Protein 4USR (pdb70)

Organism: NCBI:txid1212548

Sequence (357 aa):
GPAMPPILDVIVIGGGQAALTTTAYFLRRTSLSYLLLDEQPGPGGAWLHAWDSLRLFSPAAWSSIAGWPMPSPTEPGNPTRNDVIDYLRRYEDRYQFPIQRPVRVDTTVTTRRLDDLWRVQQAGDQQWLARAVISSATGTWSSKPFIPPYEGRELFQGAQIHSAHYRTPAPFAGKRVMVVGGGNSGAQVLAELSSSVSETLWITQEPPAFLPDEVDGRVLFERATARWKAQQEGRSIDEPAGGFGDIVMVPPVREARERGVLVAERPFARFTETGVEWADGRRENLDAVIWCSGFRPALDHLRELGVVEADGKVQVEDTRVVKQQPNLWLVGYGDWTGMASATLIGVTRTARSTADQVVQALTATP

B-factor: mean 20.49, std 9.29, range [7.25, 89.58]

Radius of gyration: 21.59 Å; Cα contacts (8 Å, |Δi|>4): 745; chains: 1; bounding box: 52×71×46 Å

Nearest PDB structures (foldseek):
  4usr-assembly1_A  TM=1.003E+00  e=4.833E-78  Stutzerimonas stutzeri NF13
  4usq-assembly1_A-2  TM=9.853E-01  e=5.397E-52  Cellvibrio sp. BR
  4usq-assembly1_F-2  TM=9.794E-01  e=5.397E-52  Cellvibrio sp. BR
  6kbw-assembly1_B  TM=6.948E-01  e=2.194E-16  Myroides profundi
  7d4k-assembly1_B  TM=6.992E-01  e=9.710E-16  Candidatus Pelagibacter sp. HTCC7211

InterPro domains:
  IPR036188 FAD/NAD(P)-binding domain superfamily [G3DSA:3.50.50.60] (1-358)
  IPR036188 FAD/NAD(P)-binding domain superfamily [SSF51905] (1-205)
  IPR036188 FAD/NAD(P)-binding domain superfamily [SSF51905] (164-349)
  IPR050982 Auxin biosynthesis and cation transport [PTHR43539] (7-209)

Structure (mmCIF, N/CA/C/O backbone):
data_4USR
#
_entry.id   4USR
#
_cell.length_a   63.560
_cell.length_b   63.560
_cell.length_c   189.820
_cell.angle_alpha   90.00
_cell.angle_beta   90.00
_cell.angle_gamma   120.00
#
_symmetry.space_group_name_H-M   'P 32 2 1'
#
loop_
_entity.id
_entity.type
_entity.pdbx_description
1 polymer MONOOXYGENASE
2 non-polymer 'FLAVIN-ADENINE DINUCLEOTIDE'
3 non-polymer GLYCEROL
4 water water
#
loop_
_atom_site.group_PDB
_atom_site.id
_atom_site.type_symbol
_atom_site.label_atom_id
_atom_site.label_alt_id
_atom_site.label_comp_id
_atom_site.label_asym_id
_atom_site.label_entity_id
_atom_site.label_seq_id
_atom_site.pdbx_PDB_ins_code
_atom_site.Cartn_x
_atom_site.Cartn_y
_atom_site.Cartn_z
_atom_site.occupancy
_atom_site.B_iso_or_equiv
_atom_site.auth_seq_id
_atom_site.auth_comp_id
_atom_site.auth_asym_id
_atom_site.auth_atom_id
_atom_site.pdbx_PDB_model_num
ATOM 1 N N . GLY A 1 1 ? -19.475 9.357 -11.335 1.00 24.88 -2 GLY A N 1
ATOM 2 C CA . GLY A 1 1 ? -19.871 8.449 -12.470 1.00 25.02 -2 GLY A CA 1
ATOM 3 C C . GLY A 1 1 ? -20.989 7.530 -12.009 1.00 24.12 -2 GLY A C 1
ATOM 4 O O . GLY A 1 1 ? -21.488 7.637 -10.884 1.00 21.93 -2 GLY A O 1
ATOM 5 N N . PRO A 1 2 ? -21.413 6.640 -12.889 1.00 23.58 -1 PRO A N 1
ATOM 6 C CA . PRO A 1 2 ? -22.606 5.868 -12.583 1.00 23.07 -1 PRO A CA 1
ATOM 7 C C . PRO A 1 2 ? -22.281 4.849 -11.498 1.00 24.94 -1 PRO A C 1
ATOM 8 O O . PRO A 1 2 ? -21.167 4.246 -11.496 1.00 22.62 -1 PRO A O 1
ATOM 12 N N . ALA A 1 3 ? -23.235 4.642 -10.607 1.00 23.93 0 ALA A N 1
ATOM 13 C CA . ALA A 1 3 ? -23.128 3.549 -9.634 1.00 24.01 0 ALA A CA 1
ATOM 14 C C . ALA A 1 3 ? -23.164 2.203 -10.358 1.00 23.52 0 ALA A C 1
ATOM 15 O O . ALA A 1 3 ? -23.612 2.112 -11.513 1.00 22.92 0 ALA A O 1
ATOM 17 N N . MET A 1 4 ? -22.696 1.149 -9.665 1.00 24.84 1 MET A N 1
ATOM 18 C CA . MET A 1 4 ? -22.934 -0.186 -10.174 1.00 26.72 1 MET A CA 1
ATOM 19 C C . MET A 1 4 ? -24.429 -0.366 -10.370 1.00 27.83 1 MET A C 1
ATOM 20 O O . MET A 1 4 ? -25.193 0.091 -9.573 1.00 25.57 1 MET A O 1
ATOM 25 N N . PRO A 1 5 ? -24.841 -1.055 -11.427 1.00 23.64 2 PRO A N 1
ATOM 26 C CA . PRO A 1 5 ? -26.258 -1.227 -11.619 1.00 23.71 2 PRO A CA 1
ATOM 27 C C . PRO A 1 5 ? -26.882 -2.011 -10.491 1.00 21.83 2 PRO A C 1
ATOM 28 O O . PRO A 1 5 ? -26.336 -3.031 -10.077 1.00 19.67 2 PRO A O 1
ATOM 32 N N . PRO A 1 6 ? -28.054 -1.573 -10.018 1.00 19.58 3 PRO A N 1
ATOM 33 C CA . PRO A 1 6 ? -28.717 -2.340 -8.965 1.00 19.26 3 PRO A CA 1
ATOM 34 C C . PRO A 1 6 ? -29.037 -3.747 -9.397 1.00 19.70 3 PRO A C 1
ATOM 35 O O . PRO A 1 6 ? -28.974 -4.631 -8.564 1.00 18.27 3 PRO A O 1
ATOM 39 N N . ILE A 1 7 ? -29.413 -3.948 -10.669 1.00 18.21 4 ILE A N 1
ATOM 40 C CA . ILE A 1 7 ? -29.497 -5.311 -11.218 1.00 17.80 4 ILE A CA 1
ATOM 41 C C . ILE A 1 7 ? -28.527 -5.411 -12.408 1.00 20.32 4 ILE A C 1
ATOM 42 O O . ILE A 1 7 ? -28.650 -4.662 -13.389 1.00 18.86 4 ILE A O 1
ATOM 47 N N . LEU A 1 8 ? -27.547 -6.307 -12.312 1.00 16.44 5 LEU A N 1
ATOM 48 C CA . LEU A 1 8 ? -26.730 -6.655 -13.482 1.00 16.25 5 LEU A CA 1
ATOM 49 C C . LEU A 1 8 ? -27.432 -7.563 -14.421 1.00 14.58 5 LEU A C 1
ATOM 50 O O . LEU A 1 8 ? -28.191 -8.448 -14.023 1.00 13.96 5 LEU A O 1
ATOM 55 N N . ASP A 1 9 ? -27.202 -7.419 -15.710 1.00 13.39 6 ASP A N 1
ATOM 56 C CA . ASP A 1 9 ? -27.836 -8.417 -16.596 1.00 13.09 6 ASP A CA 1
ATOM 57 C C . ASP A 1 9 ? -27.251 -9.829 -16.314 1.00 12.38 6 ASP A C 1
ATOM 58 O O . ASP A 1 9 ? -27.991 -10.831 -16.273 1.00 12.40 6 ASP A O 1
ATOM 63 N N . VAL A 1 10 ? -25.930 -9.872 -16.208 1.00 14.41 7 VAL A N 1
ATOM 64 C CA . VAL A 1 10 ? -25.212 -11.173 -16.070 1.00 14.02 7 VAL A CA 1
ATOM 65 C C . VAL A 1 10 ? -24.121 -11.094 -15.008 1.00 15.03 7 VAL A C 1
ATOM 66 O O . VAL A 1 10 ? -23.279 -10.184 -15.022 1.00 13.45 7 VAL A O 1
ATOM 70 N N . ILE A 1 11 ? -24.083 -12.080 -14.088 1.00 12.82 8 ILE A N 1
ATOM 71 C CA . ILE A 1 11 ? -22.886 -12.282 -13.300 1.00 13.64 8 ILE A CA 1
ATOM 72 C C . ILE A 1 11 ? -22.263 -13.583 -13.762 1.00 12.01 8 ILE A C 1
ATOM 73 O O . ILE A 1 11 ? -22.976 -14.593 -13.924 1.00 11.83 8 ILE A O 1
ATOM 78 N N . VAL A 1 12 ? -20.970 -13.527 -13.999 1.00 11.86 9 VAL A N 1
ATOM 79 C CA . VAL A 1 12 ? -20.149 -14.717 -14.297 1.00 12.47 9 VAL A CA 1
ATOM 80 C C . VAL A 1 12 ? -19.364 -15.014 -13.003 1.00 11.83 9 VAL A C 1
ATOM 81 O O . VAL A 1 12 ? -18.618 -14.176 -12.519 1.00 11.66 9 VAL A O 1
ATOM 85 N N . ILE A 1 13 ? -19.504 -16.228 -12.490 1.00 11.34 10 ILE A N 1
ATOM 86 C CA . ILE A 1 13 ? -18.762 -16.653 -11.315 1.00 11.01 10 ILE A CA 1
ATOM 87 C C . ILE A 1 13 ? -17.542 -17.431 -11.771 1.00 11.92 10 ILE A C 1
ATOM 88 O O . ILE A 1 13 ? -17.645 -18.483 -12.457 1.00 13.01 10 ILE A O 1
ATOM 93 N N . GLY A 1 14 ? -16.398 -16.849 -11.511 1.00 11.62 11 GLY A N 1
ATOM 94 C CA . GLY A 1 14 ? -15.102 -17.344 -11.864 1.00 12.82 11 GLY A CA 1
ATOM 95 C C . GLY A 1 14 ? -14.348 -16.379 -12.742 1.00 13.39 11 GLY A C 1
ATOM 96 O O . GLY A 1 14 ? -14.926 -15.437 -13.262 1.00 14.08 11 GLY A O 1
ATOM 97 N N . GLY A 1 15 ? -13.067 -16.618 -12.883 1.00 13.85 12 GLY A N 1
ATOM 98 C CA . GLY A 1 15 ? -12.156 -15.732 -13.576 1.00 14.56 12 GLY A CA 1
ATOM 99 C C . GLY A 1 15 ? -10.999 -16.462 -14.252 1.00 13.92 12 GLY A C 1
ATOM 100 O O . GLY A 1 15 ? -9.940 -15.868 -14.489 1.00 14.49 12 GLY A O 1
ATOM 101 N N . GLY A 1 16 ? -11.227 -17.719 -14.640 1.00 11.62 13 GLY A N 1
ATOM 102 C CA . GLY A 1 16 ? -10.253 -18.468 -15.435 1.00 10.97 13 GLY A CA 1
ATOM 103 C C . GLY A 1 16 ? -10.659 -18.370 -16.914 1.00 11.64 13 GLY A C 1
ATOM 104 O O . GLY A 1 16 ? -11.492 -17.548 -17.342 1.00 11.05 13 GLY A O 1
ATOM 105 N N . GLN A 1 17 ? -10.066 -19.232 -17.708 1.00 12.89 14 GLN A N 1
ATOM 106 C CA . GLN A 1 17 ? -10.304 -19.241 -19.153 1.00 11.39 14 GLN A CA 1
ATOM 107 C C . GLN A 1 17 ? -11.763 -19.296 -19.521 1.00 10.92 14 GLN A C 1
ATOM 108 O O . GLN A 1 17 ? -12.179 -18.653 -20.496 1.00 11.10 14 GLN A O 1
ATOM 114 N N . ALA A 1 18 ? -12.561 -20.078 -18.838 1.00 10.52 15 ALA A N 1
ATOM 115 C CA . ALA A 1 18 ? -13.942 -20.212 -19.255 1.00 11.28 15 ALA A CA 1
ATOM 116 C C . ALA A 1 18 ? -14.723 -18.905 -19.026 1.00 11.43 15 ALA A C 1
ATOM 117 O O . ALA A 1 18 ? -15.517 -18.448 -19.892 1.00 12.46 15 ALA A O 1
ATOM 119 N N . ALA A 1 19 ? -14.512 -18.307 -17.869 1.00 11.95 16 ALA A N 1
ATOM 120 C CA . ALA A 1 19 ? -15.121 -17.010 -17.566 1.00 11.34 16 ALA A CA 1
ATOM 121 C C . ALA A 1 19 ? -14.635 -15.926 -18.547 1.00 11.93 16 ALA A C 1
ATOM 122 O O . ALA A 1 19 ? -15.412 -15.095 -18.996 1.00 13.65 16 ALA A O 1
ATOM 124 N N . LEU A 1 20 ? -13.352 -15.901 -18.835 1.00 12.08 17 LEU A N 1
ATOM 125 C CA . LEU A 1 20 ? -12.843 -14.907 -19.704 1.00 12.62 17 LEU A CA 1
ATOM 126 C C . LEU A 1 20 ? -13.407 -15.054 -21.098 1.00 13.35 17 LEU A C 1
ATOM 127 O O . LEU A 1 20 ? -13.666 -14.013 -21.793 1.00 13.66 17 LEU A O 1
ATOM 132 N N . THR A 1 21 ? -13.512 -16.286 -21.579 1.00 12.73 18 THR A N 1
ATOM 133 C CA A THR A 1 21 ? -14.030 -16.465 -22.932 0.50 11.60 18 THR A CA 1
ATOM 134 C CA B THR A 1 21 ? -14.044 -16.506 -22.925 0.50 13.84 18 THR A CA 1
ATOM 135 C C . THR A 1 21 ? -15.515 -16.091 -22.966 1.00 13.39 18 THR A C 1
ATOM 136 O O . THR A 1 21 ? -16.037 -15.508 -23.950 1.00 11.93 18 THR A O 1
ATOM 143 N N . THR A 1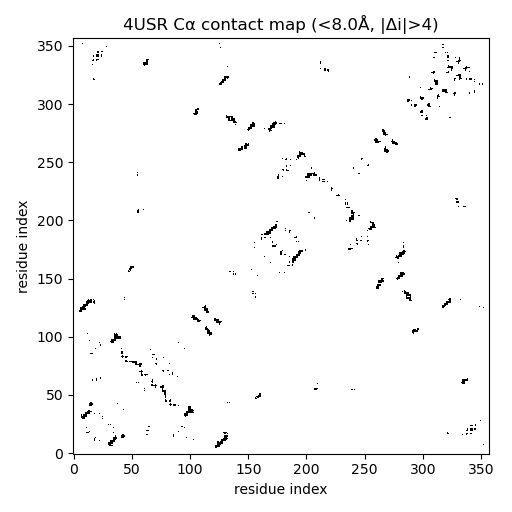 22 ? -16.183 -16.330 -21.864 1.00 13.14 19 THR A N 1
ATOM 144 C CA . THR A 1 22 ? -17.591 -15.958 -21.807 1.00 14.17 19 THR A CA 1
ATOM 145 C C . THR A 1 22 ? -17.696 -14.412 -21.831 1.00 13.11 19 THR A C 1
ATOM 146 O O . THR A 1 22 ? -18.549 -13.822 -22.555 1.00 14.32 19 THR A O 1
ATOM 150 N N . ALA A 1 23 ? -16.807 -13.781 -21.087 1.00 12.83 20 ALA A N 1
ATOM 151 C CA . ALA A 1 23 ? -16.693 -12.311 -21.025 1.00 13.95 20 ALA A CA 1
ATOM 152 C C . ALA A 1 23 ? -16.401 -11.742 -22.424 1.00 14.50 20 ALA A C 1
ATOM 153 O O . ALA A 1 23 ? -17.007 -10.706 -22.854 1.00 14.79 20 ALA A O 1
ATOM 155 N N . TYR A 1 24 ? -15.548 -12.434 -23.173 1.00 13.49 21 TYR A N 1
ATOM 156 C CA . TYR A 1 24 ? -15.265 -11.973 -24.550 1.00 14.58 21 TYR A CA 1
ATOM 157 C C . TYR A 1 24 ? -16.544 -11.884 -25.348 1.00 15.55 21 TYR A C 1
ATOM 158 O O . TYR A 1 24 ? -16.797 -10.892 -26.077 1.00 15.70 21 TYR A O 1
ATOM 167 N N . PHE A 1 25 ? -17.373 -12.902 -25.261 1.00 13.79 22 PHE A N 1
ATOM 168 C CA . PHE A 1 25 ? -18.576 -12.829 -26.044 1.00 15.02 22 PHE A CA 1
ATOM 169 C C . PHE A 1 25 ? -19.625 -11.863 -25.521 1.00 15.70 22 PHE A C 1
ATOM 170 O O . PHE A 1 25 ? -20.434 -11.366 -26.318 1.00 16.54 22 PHE A O 1
ATOM 178 N N . LEU A 1 26 ? -19.684 -11.658 -24.217 1.00 14.13 23 LEU A N 1
ATOM 179 C CA . LEU A 1 26 ? -20.600 -10.696 -23.647 1.00 16.38 23 LEU A CA 1
ATOM 180 C C . LEU A 1 26 ? -20.210 -9.268 -24.063 1.00 17.30 23 LEU A C 1
ATOM 181 O O . LEU A 1 26 ? -21.095 -8.388 -24.152 1.00 16.06 23 LEU A O 1
ATOM 186 N N . ARG A 1 27 ? -18.932 -9.012 -24.304 1.00 20.00 24 ARG A N 1
ATOM 187 C CA . ARG A 1 27 ? -18.556 -7.661 -24.704 1.00 24.86 24 ARG A CA 1
ATOM 188 C C . ARG A 1 27 ? -19.133 -7.188 -26.013 1.00 24.22 24 ARG A C 1
ATOM 189 O O . ARG A 1 27 ? -19.255 -5.985 -26.163 1.00 24.18 24 ARG A O 1
ATOM 197 N N . ARG A 1 28 ? -19.531 -8.065 -26.933 1.00 19.92 25 ARG A N 1
ATOM 198 C CA . ARG A 1 28 ? -20.212 -7.624 -28.164 1.00 20.37 25 ARG A CA 1
ATOM 199 C C . ARG A 1 28 ? -21.711 -7.446 -27.999 1.00 19.17 25 ARG A C 1
ATOM 200 O O . ARG A 1 28 ? -22.452 -7.275 -29.000 1.00 19.53 25 ARG A O 1
ATOM 208 N N . THR A 1 29 ? -22.198 -7.561 -26.750 1.00 16.15 26 THR A N 1
ATOM 209 C CA . THR A 1 29 ? -23.587 -7.327 -26.464 1.00 15.51 26 THR A CA 1
ATOM 210 C C . THR A 1 29 ? -23.708 -6.022 -25.719 1.00 15.35 26 THR A C 1
ATOM 211 O O . THR A 1 29 ? -22.728 -5.468 -25.269 1.00 16.70 26 THR A O 1
ATOM 215 N N . SER A 1 30 ? -24.931 -5.582 -25.476 1.00 17.06 27 SER A N 1
ATOM 216 C CA . SER A 1 30 ? -25.138 -4.344 -24.666 1.00 16.99 27 SER A CA 1
ATOM 217 C C . SER A 1 30 ? -25.394 -4.718 -23.214 1.00 16.17 27 SER A C 1
ATOM 218 O O . SER A 1 30 ? -25.746 -3.851 -22.411 1.00 17.24 27 SER A O 1
ATOM 221 N N . LEU A 1 31 ? -25.245 -5.976 -22.839 1.00 14.95 28 LEU A N 1
ATOM 222 C CA . LEU A 1 31 ? -25.658 -6.396 -21.493 1.00 15.50 28 LEU A CA 1
ATOM 223 C C . LEU A 1 31 ? -24.639 -5.916 -20.501 1.00 15.15 28 LEU A C 1
ATOM 224 O O . LEU A 1 31 ? -23.430 -5.933 -20.745 1.00 15.61 28 LEU A O 1
ATOM 229 N N . SER A 1 32 ? -25.104 -5.478 -19.322 1.00 17.22 29 SER A N 1
ATOM 230 C CA . SER A 1 32 ? -24.178 -5.209 -18.250 1.00 15.31 29 SER A CA 1
ATOM 231 C C . SER A 1 32 ? -23.755 -6.551 -17.592 1.00 14.04 29 SER A C 1
ATOM 232 O O . SER A 1 32 ? -24.546 -7.491 -17.444 1.00 14.52 29 SER A O 1
ATOM 235 N N . TYR A 1 33 ? -22.510 -6.591 -17.194 1.00 15.02 30 TYR A N 1
ATOM 236 C CA . TYR A 1 33 ? -21.958 -7.850 -16.607 1.00 15.17 30 TYR A CA 1
ATOM 237 C C . TYR A 1 33 ? -20.789 -7.619 -15.695 1.00 14.42 30 TYR A C 1
ATOM 238 O O . TYR A 1 33 ? -20.130 -6.536 -15.682 1.00 14.99 30 TYR A O 1
ATOM 247 N N . LEU A 1 34 ? -20.489 -8.654 -14.887 1.00 12.96 31 LEU A N 1
ATOM 248 C CA . LEU A 1 34 ? -19.480 -8.573 -13.901 1.00 14.03 31 LEU A CA 1
ATOM 249 C C . LEU A 1 34 ? -18.923 -10.018 -13.654 1.00 13.40 31 LEU A C 1
ATOM 250 O O . LEU A 1 34 ? -19.732 -10.955 -13.524 1.00 12.82 31 LEU A O 1
ATOM 255 N N . LEU A 1 35 ? -17.604 -10.151 -13.662 1.00 13.30 32 LEU A N 1
ATOM 256 C CA . LEU A 1 35 ? -16.947 -11.414 -13.258 1.00 11.91 32 LEU A CA 1
ATOM 257 C C . LEU A 1 35 ? -16.452 -11.307 -11.821 1.00 12.74 32 LEU A C 1
ATOM 258 O O . LEU A 1 35 ? -15.862 -10.285 -11.436 1.00 13.20 32 LEU A O 1
ATOM 263 N N . LEU A 1 36 ? -16.716 -12.349 -11.028 1.00 12.74 33 LEU A N 1
ATOM 264 C CA . LEU A 1 36 ? -16.275 -12.464 -9.633 1.00 12.79 33 LEU A CA 1
ATOM 265 C C . LEU A 1 36 ? -15.371 -13.675 -9.516 1.00 13.18 33 LEU A C 1
ATOM 266 O O . LEU A 1 36 ? -15.805 -14.800 -9.741 1.00 13.07 33 LEU A O 1
ATOM 271 N N . ASP A 1 37 ? -14.102 -13.458 -9.188 1.00 12.45 34 ASP A N 1
ATOM 272 C CA . ASP A 1 37 ? -13.111 -14.559 -9.083 1.00 13.31 34 ASP A CA 1
ATOM 273 C C . ASP A 1 37 ? -12.423 -14.513 -7.728 1.00 13.47 34 ASP A C 1
ATOM 274 O O . ASP A 1 37 ? -12.075 -13.459 -7.247 1.00 13.78 34 ASP A O 1
ATOM 279 N N . GLU A 1 38 ? -12.320 -15.666 -7.086 1.00 13.62 35 GLU A N 1
ATOM 280 C CA . GLU A 1 38 ? -11.865 -15.806 -5.691 1.00 14.45 35 GLU A CA 1
ATOM 281 C C . GLU A 1 38 ? -10.361 -15.592 -5.494 1.00 16.74 35 GLU A C 1
ATOM 282 O O . GLU A 1 38 ? -9.926 -15.280 -4.371 1.00 16.52 35 GLU A O 1
ATOM 288 N N . GLN A 1 39 ? -9.539 -15.678 -6.545 1.00 13.86 36 GLN A N 1
ATOM 289 C CA . GLN A 1 39 ? -8.132 -15.617 -6.365 1.00 15.34 36 GLN A CA 1
ATOM 290 C C . GLN A 1 39 ? -7.626 -14.129 -6.398 1.00 16.32 36 GLN A C 1
ATOM 291 O O . GLN A 1 39 ? -8.345 -13.260 -6.839 1.00 14.77 36 GLN A O 1
ATOM 297 N N . PRO A 1 40 ? -6.406 -13.881 -5.941 1.00 19.35 37 PRO A N 1
ATOM 298 C CA . PRO A 1 40 ? -5.873 -12.495 -5.934 1.00 21.31 37 PRO A CA 1
ATOM 299 C C . PRO A 1 40 ? -5.523 -11.947 -7.296 1.00 19.94 37 PRO A C 1
ATOM 300 O O . PRO A 1 40 ? -5.573 -10.709 -7.520 1.00 23.11 37 PRO A O 1
ATOM 304 N N . GLY A 1 41 ? -5.306 -12.817 -8.269 1.00 15.95 38 GLY A N 1
ATOM 305 C CA . GLY A 1 41 ? -4.914 -12.371 -9.579 1.00 15.71 38 GLY A CA 1
ATOM 306 C C . GLY A 1 41 ? -5.252 -13.381 -10.630 1.00 15.90 38 GLY A C 1
ATOM 307 O O . GLY A 1 41 ? -5.802 -14.457 -10.315 1.00 15.45 38 GLY A O 1
ATOM 308 N N . PRO A 1 42 ? -4.951 -13.042 -11.884 1.00 16.41 39 PRO A N 1
ATOM 309 C CA . PRO A 1 42 ? -5.287 -13.904 -13.056 1.00 15.67 39 PRO A CA 1
ATOM 310 C C . PRO A 1 42 ? -4.567 -15.257 -13.057 1.00 14.85 39 PRO A C 1
ATOM 311 O O . PRO A 1 42 ? -3.525 -15.449 -12.391 1.00 13.96 39 PRO A O 1
ATOM 315 N N . GLY A 1 43 ? -5.157 -16.177 -13.772 1.00 13.81 40 GLY A N 1
ATOM 316 C CA . GLY A 1 43 ? -4.531 -17.459 -14.036 1.00 13.97 40 GLY A CA 1
ATOM 317 C C . GLY A 1 43 ? -5.371 -18.694 -13.801 1.00 13.35 40 GLY A C 1
ATOM 318 O O . GLY A 1 43 ? -5.008 -19.793 -14.281 1.00 12.68 40 GLY A O 1
ATOM 319 N N . GLY A 1 44 ? -6.495 -18.535 -13.127 1.00 12.90 41 GLY A N 1
ATOM 320 C CA . GLY A 1 44 ? -7.377 -19.660 -12.854 1.00 12.34 41 GLY A CA 1
ATOM 321 C C . GLY A 1 44 ? -6.642 -20.805 -12.177 1.00 12.24 41 GLY A C 1
ATOM 322 O O . GLY A 1 44 ? -5.687 -20.581 -11.372 1.00 12.92 41 GLY A O 1
ATOM 323 N N . ALA A 1 45 ? -7.004 -22.053 -12.502 1.00 12.61 42 ALA A N 1
ATOM 324 C CA . ALA A 1 45 ? -6.391 -23.197 -11.823 1.00 12.17 42 ALA A CA 1
ATOM 325 C C . ALA A 1 45 ? -4.961 -23.471 -12.256 1.00 11.73 42 ALA A C 1
ATOM 326 O O . ALA A 1 45 ? -4.234 -24.232 -11.604 1.00 12.57 42 ALA A O 1
ATOM 328 N N . TRP A 1 46 ? -4.511 -22.811 -13.319 1.00 12.05 43 TRP A N 1
ATOM 329 C CA . TRP A 1 46 ? -3.136 -22.949 -13.788 1.00 12.23 43 TRP A CA 1
ATOM 330 C C . TRP A 1 46 ? -2.143 -22.478 -12.657 1.00 12.67 43 TRP A C 1
ATOM 331 O O . TRP A 1 46 ? -1.011 -22.973 -12.564 1.00 12.92 43 TRP A O 1
ATOM 342 N N . LEU A 1 47 ? -2.607 -21.553 -11.803 1.00 13.65 44 LEU A N 1
ATOM 343 C CA . LEU A 1 47 ? -1.834 -21.108 -10.637 1.00 15.01 44 LEU A CA 1
ATOM 344 C C . LEU A 1 47 ? -1.452 -22.311 -9.763 1.00 14.40 44 LEU A C 1
ATOM 345 O O . LEU A 1 47 ? -0.476 -22.225 -9.005 1.00 14.09 44 LEU A O 1
ATOM 350 N N . HIS A 1 48 ? -2.258 -23.391 -9.794 1.00 12.86 45 HIS A N 1
ATOM 351 C CA . HIS A 1 48 ? -2.007 -24.529 -8.922 1.00 14.68 45 HIS A CA 1
ATOM 352 C C . HIS A 1 48 ? -1.447 -25.752 -9.592 1.00 14.36 45 HIS A C 1
ATOM 353 O O . HIS A 1 48 ? -1.364 -26.834 -8.947 1.00 15.96 45 HIS A O 1
ATOM 360 N N . ALA A 1 49 ? -1.091 -25.626 -10.864 1.00 14.20 46 ALA A N 1
ATOM 361 C CA . ALA A 1 49 ? -0.570 -26.738 -11.601 1.00 13.93 46 ALA A CA 1
ATOM 362 C C . ALA A 1 49 ? 0.862 -27.014 -11.076 1.00 14.16 46 ALA A C 1
ATOM 363 O O . ALA A 1 49 ? 1.595 -26.089 -10.651 1.00 14.99 46 ALA A O 1
ATOM 365 N N . TRP A 1 50 ? 1.326 -28.237 -11.273 1.00 12.61 47 TRP A N 1
ATOM 366 C CA . TRP A 1 50 ? 2.666 -28.592 -10.848 1.00 14.88 47 TRP A CA 1
ATOM 367 C C . TRP A 1 50 ? 3.719 -27.893 -11.698 1.00 15.15 47 TRP A C 1
ATOM 368 O O . TRP A 1 50 ? 3.474 -27.430 -12.838 1.00 14.38 47 TRP A O 1
ATOM 379 N N . ASP A 1 51 ? 4.920 -27.783 -11.115 1.00 16.32 48 ASP A N 1
ATOM 380 C CA . ASP A 1 51 ? 5.929 -26.865 -11.626 1.00 17.12 48 ASP A CA 1
ATOM 381 C C . ASP A 1 51 ? 6.329 -27.132 -13.095 1.00 16.35 48 ASP A C 1
ATOM 382 O O . ASP A 1 51 ? 6.436 -26.216 -13.873 1.00 16.72 48 ASP A O 1
ATOM 387 N N . SER A 1 52 ? 6.481 -28.386 -13.464 1.00 15.70 49 SER A N 1
ATOM 388 C CA . SER A 1 52 ? 6.951 -28.766 -14.790 1.00 14.36 49 SER A CA 1
ATOM 389 C C . SER A 1 52 ? 5.843 -28.845 -15.853 1.00 14.94 49 SER A C 1
ATOM 390 O O . SER A 1 52 ? 6.121 -29.153 -17.017 1.00 14.31 49 SER A O 1
ATOM 393 N N . LEU A 1 53 ? 4.611 -28.616 -15.461 1.00 14.99 50 LEU A N 1
ATOM 394 C CA . LEU A 1 53 ? 3.486 -28.866 -16.381 1.00 14.69 50 LEU A CA 1
ATOM 395 C C . LEU A 1 53 ? 3.604 -28.072 -17.643 1.00 14.12 50 LEU A C 1
ATOM 396 O O . LEU A 1 53 ? 3.930 -26.850 -17.655 1.00 13.07 50 LEU A O 1
ATOM 401 N N . ARG A 1 54 ? 3.361 -28.761 -18.755 1.00 12.69 51 ARG A N 1
ATOM 402 C CA . ARG A 1 54 ? 3.192 -28.095 -20.048 1.00 13.20 51 ARG A CA 1
ATOM 403 C C . ARG A 1 54 ? 1.924 -28.637 -20.687 1.00 13.48 51 ARG A C 1
ATOM 404 O O . ARG A 1 54 ? 1.465 -29.713 -20.312 1.00 13.66 51 ARG A O 1
ATOM 412 N N . LEU A 1 55 ? 1.342 -27.866 -21.592 1.00 11.97 52 LEU A N 1
ATOM 413 C CA . LEU A 1 55 ? 0.174 -28.260 -22.338 1.00 12.90 52 LEU A CA 1
ATOM 414 C C . LEU A 1 55 ? 0.475 -29.445 -23.265 1.00 13.09 52 LEU A C 1
ATOM 415 O O . LEU A 1 55 ? 1.632 -29.698 -23.618 1.00 14.97 52 LEU A O 1
ATOM 420 N N . PHE A 1 56 ? -0.592 -30.124 -23.676 1.00 13.63 53 PHE A N 1
ATOM 421 C CA . PHE A 1 56 ? -0.441 -31.277 -24.601 1.00 13.54 53 PHE A CA 1
ATOM 422 C C . PHE A 1 56 ? -0.656 -30.946 -26.089 1.00 14.29 53 PHE A C 1
ATOM 423 O O . PHE A 1 56 ? -0.651 -31.873 -26.884 1.00 13.67 53 PHE A O 1
ATOM 431 N N . SER A 1 57 ? -0.741 -29.657 -26.431 1.00 12.62 54 SER A N 1
ATOM 432 C CA . SER A 1 57 ? -0.752 -29.169 -27.813 1.00 13.58 54 SER A CA 1
ATOM 433 C C . SER A 1 57 ? -0.036 -27.851 -27.879 1.00 14.02 54 SER A C 1
ATOM 434 O O . SER A 1 57 ? 0.183 -27.206 -26.830 1.00 13.95 54 SER A O 1
ATOM 437 N N . PRO A 1 58 ? 0.309 -27.411 -29.077 1.00 13.61 55 PRO A N 1
ATOM 438 C CA . PRO A 1 58 ? 0.908 -26.098 -29.200 1.00 14.76 55 PRO A CA 1
ATOM 439 C C . PRO A 1 58 ? 0.009 -24.928 -28.864 1.00 13.70 55 PRO A C 1
ATOM 440 O O . PRO A 1 58 ? -1.219 -25.028 -28.735 1.00 13.47 55 PRO A O 1
ATOM 444 N N . ALA A 1 59 ? 0.645 -23.779 -28.781 1.00 14.30 56 ALA A N 1
ATOM 445 C CA . ALA A 1 59 ? -0.067 -22.511 -28.517 1.00 15.73 56 ALA A CA 1
ATOM 446 C C . ALA A 1 59 ? -1.290 -22.289 -29.417 1.00 15.84 56 ALA A C 1
ATOM 447 O O . ALA A 1 59 ? -2.343 -21.930 -28.948 1.00 14.85 56 ALA A O 1
ATOM 449 N N . ALA A 1 60 ? -1.143 -22.485 -30.728 1.00 15.93 57 ALA A N 1
ATOM 450 C CA . ALA A 1 60 ? -2.223 -22.274 -31.616 1.00 16.69 57 ALA A CA 1
ATOM 451 C C . ALA A 1 60 ? -3.382 -23.156 -31.331 1.00 16.79 57 ALA A C 1
ATOM 452 O O . ALA A 1 60 ? -4.542 -22.824 -31.717 1.00 17.02 57 ALA A O 1
ATOM 454 N N . TRP A 1 61 ? -3.111 -24.302 -30.723 1.00 14.58 58 TRP A N 1
ATOM 455 C CA . TRP A 1 61 ? -4.173 -25.301 -30.405 1.00 13.72 58 TRP A CA 1
ATOM 456 C C . TRP A 1 61 ? -4.613 -25.206 -28.920 1.00 14.23 58 TRP A C 1
ATOM 457 O O . TRP A 1 61 ? -5.234 -26.139 -28.340 1.00 13.32 58 TRP A O 1
ATOM 468 N N . SER A 1 62 ? -4.237 -24.081 -28.308 1.00 12.36 59 SER A N 1
ATOM 469 C CA . SER A 1 62 ? -4.440 -23.903 -26.846 1.00 12.96 59 SER A CA 1
ATOM 470 C C . SER A 1 62 ? -4.884 -22.428 -26.635 1.00 13.28 59 SER A C 1
ATOM 471 O O . SER A 1 62 ? -4.699 -21.861 -25.564 1.00 13.70 59 SER A O 1
ATOM 474 N N . SER A 1 63 ? -5.551 -21.897 -27.643 1.00 12.18 60 SER A N 1
ATOM 475 C CA . SER A 1 63 ? -6.024 -20.514 -27.674 1.00 14.23 60 SER A CA 1
ATOM 476 C C . SER A 1 63 ? -7.509 -20.444 -27.406 1.00 14.17 60 SER A C 1
ATOM 477 O O . SER A 1 63 ? -8.307 -21.238 -27.938 1.00 15.27 60 SER A O 1
ATOM 480 N N . ILE A 1 64 ? -7.904 -19.432 -26.623 1.00 15.63 61 ILE A N 1
ATOM 481 C CA . ILE A 1 64 ? -9.329 -19.136 -26.434 1.00 13.90 61 ILE A CA 1
ATOM 482 C C . ILE A 1 64 ? -9.730 -18.088 -27.489 1.00 16.11 61 ILE A C 1
ATOM 483 O O . ILE A 1 64 ? -8.918 -17.680 -28.312 1.00 16.95 61 ILE A O 1
ATOM 488 N N . ALA A 1 65 ? -10.988 -17.689 -27.501 1.00 16.16 62 ALA A N 1
ATOM 489 C CA . ALA A 1 65 ? -11.533 -16.813 -28.562 1.00 16.31 62 ALA A CA 1
ATOM 490 C C . ALA A 1 65 ? -10.815 -15.479 -28.601 1.00 16.08 62 ALA A C 1
ATOM 491 O O . ALA A 1 65 ? -10.441 -14.889 -27.588 1.00 14.72 62 ALA A O 1
ATOM 493 N N . GLY A 1 66 ? -10.634 -15.002 -29.797 1.00 15.21 63 GLY A N 1
ATOM 494 C CA . GLY A 1 66 ? -10.041 -13.719 -29.952 1.00 17.93 63 GLY A CA 1
ATOM 495 C C . GLY A 1 66 ? -8.548 -13.764 -30.006 1.00 19.67 63 GLY A C 1
ATOM 496 O O . GLY A 1 66 ? -7.955 -14.426 -30.858 1.00 24.92 63 GLY A O 1
ATOM 497 N N . TRP A 1 67 ? -7.924 -13.067 -29.113 1.00 18.27 64 TRP A N 1
ATOM 498 C CA . TRP A 1 67 ? -6.473 -12.958 -29.099 1.00 18.12 64 TRP A CA 1
ATOM 499 C C . TRP A 1 67 ? -5.852 -14.317 -28.797 1.00 17.77 64 TRP A C 1
ATOM 500 O O . TRP A 1 67 ? -6.085 -14.869 -27.747 1.00 17.85 64 TRP A O 1
ATOM 511 N N . PRO A 1 68 ? -5.001 -14.807 -29.682 1.00 17.08 65 PRO A N 1
ATOM 512 C CA . PRO A 1 68 ? -4.418 -16.122 -29.448 1.00 17.16 65 PRO A CA 1
ATOM 513 C C . PRO A 1 68 ? -3.201 -16.125 -28.561 1.00 17.10 65 PRO A C 1
ATOM 514 O O . PRO A 1 68 ? -2.532 -15.097 -28.299 1.00 18.11 65 PRO A O 1
ATOM 518 N N . MET A 1 69 ? -2.945 -17.312 -27.994 1.00 16.13 66 MET A N 1
ATOM 519 C CA . MET A 1 69 ? -1.815 -17.515 -27.141 1.00 16.75 66 MET A CA 1
ATOM 520 C C . MET A 1 69 ? -0.506 -17.246 -27.923 1.00 18.75 66 MET A C 1
ATOM 521 O O . MET A 1 69 ? -0.299 -17.809 -29.008 1.00 18.57 66 MET A O 1
ATOM 526 N N . PRO A 1 70 ? 0.360 -16.364 -27.381 1.00 20.80 67 PRO A N 1
ATOM 527 C CA . PRO A 1 70 ? 1.713 -16.136 -27.957 1.00 24.84 67 PRO A CA 1
ATOM 528 C C . PRO A 1 70 ? 2.472 -17.470 -28.117 1.00 24.42 67 PRO A C 1
ATOM 529 O O . PRO A 1 70 ? 2.396 -18.328 -27.228 1.00 22.89 67 PRO A O 1
ATOM 533 N N . SER A 1 71 ? 3.163 -17.681 -29.243 1.00 25.31 68 SER A N 1
ATOM 534 C CA . SER A 1 71 ? 4.042 -18.829 -29.388 1.00 27.84 68 SER A CA 1
ATOM 535 C C . SER A 1 71 ? 5.186 -18.712 -28.420 1.00 30.63 68 SER A C 1
ATOM 536 O O . SER A 1 71 ? 5.794 -17.652 -28.369 1.00 31.44 68 SER A O 1
ATOM 539 N N . PRO A 1 72 ? 5.500 -19.780 -27.659 1.00 27.46 69 PRO A N 1
ATOM 540 C CA . PRO A 1 72 ? 6.689 -19.696 -26.820 1.00 30.70 69 PRO A CA 1
ATOM 541 C C . PRO A 1 72 ? 7.898 -19.529 -27.724 1.00 31.34 69 PRO A C 1
ATOM 542 O O . PRO A 1 72 ? 7.859 -19.956 -28.876 1.00 32.56 69 PRO A O 1
ATOM 546 N N . THR A 1 73 ? 8.921 -18.869 -27.213 1.00 34.55 70 THR A N 1
ATOM 547 C CA . THR A 1 73 ? 10.192 -18.728 -27.933 1.00 39.40 70 THR A CA 1
ATOM 548 C C . THR A 1 73 ? 11.185 -19.860 -27.590 1.00 39.56 70 THR A C 1
ATOM 549 O O . THR A 1 73 ? 12.094 -20.114 -28.337 1.00 44.20 70 THR A O 1
ATOM 553 N N . GLU A 1 74 ? 10.964 -20.553 -26.487 1.00 40.03 71 GLU A N 1
ATOM 554 C CA . GLU A 1 74 ? 11.730 -21.771 -26.141 1.00 40.47 71 GLU A CA 1
ATOM 555 C C . GLU A 1 74 ? 11.027 -23.019 -26.729 1.00 42.20 71 GLU A C 1
ATOM 556 O O . GLU A 1 74 ? 9.799 -23.035 -26.920 1.00 31.10 71 GLU A O 1
ATOM 558 N N . PRO A 1 75 ? 11.796 -24.087 -27.021 1.00 41.38 72 PRO A N 1
ATOM 559 C CA . PRO A 1 75 ? 11.103 -25.217 -27.644 1.00 38.32 72 PRO A CA 1
ATOM 560 C C . PRO A 1 75 ? 10.135 -25.928 -26.667 1.00 29.27 72 PRO A C 1
ATOM 561 O O . PRO A 1 75 ? 10.274 -25.817 -25.465 1.00 30.95 72 PRO A O 1
ATOM 565 N N . GLY A 1 76 ? 9.157 -26.640 -27.194 1.00 26.64 73 GLY A N 1
ATOM 566 C CA . GLY A 1 76 ? 8.143 -27.307 -26.343 1.00 25.48 73 GLY A CA 1
ATOM 567 C C . GLY A 1 76 ? 6.825 -26.545 -26.261 1.00 24.24 73 GLY A C 1
ATOM 568 O O . GLY A 1 76 ? 6.744 -25.330 -26.603 1.00 21.11 73 GLY A O 1
ATOM 569 N N . ASN A 1 77 ? 5.775 -27.262 -25.845 1.00 19.42 74 ASN A N 1
ATOM 570 C CA . ASN A 1 77 ? 4.430 -26.733 -25.768 1.00 18.70 74 ASN A CA 1
ATOM 571 C C . ASN A 1 77 ? 4.423 -25.686 -24.649 1.00 17.23 74 ASN A C 1
ATOM 572 O O . ASN A 1 77 ? 5.313 -25.719 -23.805 1.00 18.13 74 ASN A O 1
ATOM 577 N N . PRO A 1 78 ? 3.425 -24.779 -24.612 1.00 16.09 75 PRO A N 1
ATOM 578 C CA . PRO A 1 78 ? 3.335 -23.762 -23.541 1.00 15.60 75 PRO A CA 1
ATOM 579 C C . PRO A 1 78 ? 3.410 -24.357 -22.137 1.00 15.85 75 PRO A C 1
ATOM 580 O O . PRO A 1 78 ? 2.846 -25.404 -21.868 1.00 16.38 75 PRO A O 1
ATOM 584 N N . THR A 1 79 ? 4.123 -23.672 -21.237 1.00 15.16 76 THR A N 1
ATOM 585 C CA . THR A 1 79 ? 4.240 -24.059 -19.863 1.00 15.78 76 THR A CA 1
ATOM 586 C C . THR A 1 79 ? 3.080 -23.535 -19.081 1.00 14.48 76 THR A C 1
ATOM 587 O O . THR A 1 79 ? 2.363 -22.646 -19.549 1.00 13.71 76 THR A O 1
ATOM 591 N N . ARG A 1 80 ? 2.931 -24.041 -17.865 1.00 14.91 77 ARG A N 1
ATOM 592 C CA . ARG A 1 80 ? 1.993 -23.460 -16.909 1.00 16.27 77 ARG A CA 1
ATOM 593 C C . ARG A 1 80 ? 2.109 -21.912 -16.852 1.00 17.43 77 ARG A C 1
ATOM 594 O O . ARG A 1 80 ? 1.091 -21.220 -16.877 1.00 15.43 77 ARG A O 1
ATOM 602 N N . ASN A 1 81 ? 3.330 -21.403 -16.712 1.00 14.96 78 ASN A N 1
ATOM 603 C CA . ASN A 1 81 ? 3.564 -19.949 -16.616 1.00 16.93 78 ASN A CA 1
ATOM 604 C C . ASN A 1 81 ? 3.170 -19.194 -17.893 1.00 14.95 78 ASN A C 1
ATOM 605 O O . ASN A 1 81 ? 2.674 -18.089 -17.822 1.00 13.85 78 ASN A O 1
ATOM 610 N N . ASP A 1 82 ? 3.365 -19.830 -19.051 1.00 14.24 79 ASP A N 1
ATOM 611 C CA . ASP A 1 82 ? 2.877 -19.324 -20.321 1.00 14.17 79 ASP A CA 1
ATOM 612 C C . ASP A 1 82 ? 1.394 -19.153 -20.315 1.00 13.81 79 ASP A C 1
ATOM 613 O O . ASP A 1 82 ? 0.903 -18.143 -20.819 1.00 14.34 79 ASP A O 1
ATOM 618 N N . VAL A 1 83 ? 0.651 -20.118 -19.783 1.00 12.59 80 VAL A N 1
ATOM 619 C CA . VAL A 1 83 ? -0.813 -19.997 -19.738 1.00 12.67 80 VAL A CA 1
ATOM 620 C C . VAL A 1 83 ? -1.268 -18.895 -18.812 1.00 13.02 80 VAL A C 1
ATOM 621 O O . VAL A 1 83 ? -2.137 -18.097 -19.157 1.00 13.17 80 VAL A O 1
ATOM 625 N N . ILE A 1 84 ? -0.680 -18.869 -17.646 1.00 13.62 81 ILE A N 1
ATOM 626 C CA . ILE A 1 84 ? -0.979 -17.772 -16.689 1.00 14.08 81 ILE A CA 1
ATOM 627 C C . ILE A 1 84 ? -0.763 -16.411 -17.329 1.00 14.47 81 ILE A C 1
ATOM 628 O O . ILE A 1 84 ? -1.619 -15.513 -17.230 1.00 14.58 81 ILE A O 1
ATOM 633 N N . ASP A 1 85 ? 0.353 -16.251 -18.022 1.00 15.88 82 ASP A N 1
ATOM 634 C CA . ASP A 1 85 ? 0.677 -14.988 -18.641 1.00 16.64 82 ASP A CA 1
ATOM 635 C C . ASP A 1 85 ? -0.257 -14.642 -19.753 1.00 15.17 82 ASP A C 1
ATOM 636 O O . ASP A 1 85 ? -0.589 -13.462 -19.969 1.00 15.85 82 ASP A O 1
ATOM 641 N N . TYR A 1 86 ? -0.622 -15.641 -20.553 1.00 13.62 83 TYR A N 1
ATOM 642 C CA . TYR A 1 86 ? -1.652 -15.498 -21.546 1.00 12.83 83 TYR A CA 1
ATOM 643 C C . TYR A 1 86 ? -2.933 -14.988 -20.962 1.00 13.96 83 TYR A C 1
ATOM 644 O O . TYR A 1 86 ? -3.519 -13.979 -21.440 1.00 14.79 83 TYR A O 1
ATOM 653 N N . LEU A 1 87 ? -3.419 -15.632 -19.911 1.00 14.25 84 LEU A N 1
ATOM 654 C CA . LEU A 1 87 ? -4.681 -15.197 -19.381 1.00 13.63 84 LEU A CA 1
ATOM 655 C C . LEU A 1 87 ? -4.566 -13.751 -18.808 1.00 15.15 84 LEU A C 1
ATOM 656 O O . LEU A 1 87 ? -5.522 -12.922 -18.936 1.00 13.72 84 LEU A O 1
ATOM 661 N N . ARG A 1 88 ? -3.455 -13.472 -18.126 1.00 14.39 85 ARG A N 1
ATOM 662 C CA . ARG A 1 88 ? -3.200 -12.130 -17.564 1.00 17.38 85 ARG A CA 1
ATOM 663 C C . ARG A 1 88 ? -3.237 -11.070 -18.696 1.00 18.01 85 ARG A C 1
ATOM 664 O O . ARG A 1 88 ? -3.933 -10.024 -18.609 1.00 18.06 85 ARG A O 1
ATOM 672 N N . ARG A 1 89 ? -2.517 -11.351 -19.750 1.00 16.18 86 ARG A N 1
ATOM 673 C CA . ARG A 1 89 ? -2.505 -10.431 -20.902 1.00 16.98 86 ARG A CA 1
ATOM 674 C C . ARG A 1 89 ? -3.803 -10.312 -21.655 1.00 18.25 86 ARG A C 1
ATOM 675 O O . ARG A 1 89 ? -4.196 -9.254 -22.164 1.00 17.90 86 ARG A O 1
ATOM 683 N N . TYR A 1 90 ? -4.554 -11.393 -21.696 1.00 16.49 87 TYR A N 1
ATOM 684 C CA . TYR A 1 90 ? -5.868 -11.365 -22.291 1.00 15.09 87 TYR A CA 1
ATOM 685 C C . TYR A 1 90 ? -6.819 -10.454 -21.491 1.00 17.71 87 TYR A C 1
ATOM 686 O O . TYR A 1 90 ? -7.601 -9.673 -22.074 1.00 17.51 87 TYR A O 1
ATOM 695 N N . GLU A 1 91 ? -6.814 -10.576 -20.163 1.00 16.58 88 GLU A N 1
ATOM 696 C CA . GLU A 1 91 ? -7.601 -9.674 -19.354 1.00 17.98 88 GLU A CA 1
ATOM 697 C C . GLU A 1 91 ? -7.133 -8.221 -19.584 1.00 16.99 88 GLU A C 1
ATOM 698 O O . GLU A 1 91 ? -7.928 -7.313 -19.610 1.00 19.68 88 GLU A O 1
ATOM 704 N N . ASP A 1 92 ? -5.851 -8.003 -19.678 1.00 19.36 89 ASP A N 1
ATOM 705 C CA . ASP A 1 92 ? -5.357 -6.624 -19.869 1.00 20.77 89 ASP A CA 1
ATOM 706 C C . ASP A 1 92 ? -5.829 -6.067 -21.215 1.00 23.40 89 ASP A C 1
ATOM 707 O O . ASP A 1 92 ? -6.153 -4.880 -21.319 1.00 22.61 89 ASP A O 1
ATOM 712 N N . ARG A 1 93 ? -5.907 -6.929 -22.231 1.00 19.25 90 ARG A N 1
ATOM 713 C CA . ARG A 1 93 ? -6.298 -6.544 -23.551 1.00 18.18 90 ARG A CA 1
ATOM 714 C C . ARG A 1 93 ? -7.719 -6.077 -23.602 1.00 20.28 90 ARG A C 1
ATOM 715 O O . ARG A 1 93 ? -8.058 -5.079 -24.284 1.00 18.20 90 ARG A O 1
ATOM 723 N N . TYR A 1 94 ? -8.604 -6.802 -22.945 1.00 17.38 91 TYR A N 1
ATOM 724 C CA . TYR A 1 94 ? -10.004 -6.509 -23.068 1.00 17.13 91 TYR A CA 1
ATOM 725 C C . TYR A 1 94 ? -10.639 -5.663 -21.941 1.00 17.22 91 TYR A C 1
ATOM 726 O O . TYR A 1 94 ? -11.732 -5.244 -22.131 1.00 16.31 91 TYR A O 1
ATOM 735 N N . GLN A 1 95 ? -9.951 -5.464 -20.831 1.00 17.98 92 GLN A N 1
ATOM 736 C CA . GLN A 1 95 ? -10.381 -4.704 -19.634 1.00 19.63 92 GLN A CA 1
ATOM 737 C C . GLN A 1 95 ? -11.736 -5.122 -19.259 1.00 19.60 92 GLN A C 1
ATOM 738 O O . GLN A 1 95 ? -12.642 -4.307 -19.203 1.00 18.53 92 GLN A O 1
ATOM 744 N N . PHE A 1 96 ? -11.915 -6.403 -19.016 1.00 15.68 93 PHE A N 1
ATOM 745 C CA . PHE A 1 96 ? -13.199 -6.907 -18.555 1.00 15.57 93 PHE A CA 1
ATOM 746 C C . PHE A 1 96 ? -13.539 -6.391 -17.104 1.00 15.07 93 PHE A C 1
ATOM 747 O O . PHE A 1 96 ? -12.619 -6.142 -16.316 1.00 14.91 93 PHE A O 1
ATOM 755 N N . PRO A 1 97 ? -14.826 -6.334 -16.757 1.00 15.47 94 PRO A N 1
ATOM 756 C CA . PRO A 1 97 ? -15.210 -5.953 -15.388 1.00 17.56 94 PRO A CA 1
ATOM 757 C C . PRO A 1 97 ? -15.002 -7.186 -14.484 1.00 19.15 94 PRO A C 1
ATOM 758 O O . PRO A 1 97 ? -15.827 -8.070 -14.513 1.00 18.56 94 PRO A O 1
ATOM 762 N N . ILE A 1 98 ? -13.907 -7.253 -13.760 1.00 18.86 95 ILE A N 1
ATOM 763 C CA . ILE A 1 98 ? -13.619 -8.419 -12.922 1.00 18.23 95 ILE A CA 1
ATOM 764 C C . ILE A 1 98 ? -13.333 -7.886 -11.513 1.00 19.99 95 ILE A C 1
ATOM 765 O O . ILE A 1 98 ? -12.557 -6.948 -11.357 1.00 19.84 95 ILE A O 1
ATOM 770 N N . GLN A 1 99 ? -13.948 -8.486 -10.514 1.00 17.47 96 GLN A N 1
ATOM 771 C CA . GLN A 1 99 ? -13.601 -8.175 -9.143 1.00 19.06 96 GLN A CA 1
ATOM 772 C C . GLN A 1 99 ? -12.958 -9.341 -8.485 1.00 17.08 96 GLN A C 1
ATOM 773 O O . GLN A 1 99 ? -13.506 -10.428 -8.533 1.00 15.81 96 GLN A O 1
ATOM 779 N N . ARG A 1 100 ? -11.788 -9.089 -7.879 1.00 16.15 97 ARG A N 1
ATOM 780 C CA . ARG A 1 100 ? -11.029 -10.018 -7.090 1.00 16.30 97 ARG A CA 1
ATOM 781 C C . ARG A 1 100 ? -10.541 -9.347 -5.802 1.00 18.52 97 ARG A C 1
ATOM 782 O O . ARG A 1 100 ? -10.303 -8.139 -5.796 1.00 18.44 97 ARG A O 1
ATOM 790 N N . PRO A 1 101 ? -10.348 -10.111 -4.728 1.00 18.47 98 PRO A N 1
ATOM 791 C CA . PRO A 1 101 ? -10.679 -11.565 -4.617 1.00 16.24 98 PRO A CA 1
ATOM 792 C C . PRO A 1 101 ? -12.093 -11.657 -4.070 1.00 19.59 98 PRO A C 1
ATOM 793 O O . PRO A 1 101 ? -12.381 -11.034 -3.035 1.00 19.93 98 PRO A O 1
ATOM 797 N N . VAL A 1 102 ? -13.015 -12.360 -4.730 1.00 16.33 99 VAL A N 1
ATOM 798 C CA . VAL A 1 102 ? -14.395 -12.421 -4.317 1.00 15.73 99 VAL A CA 1
ATOM 799 C C . VAL A 1 102 ? -14.793 -13.899 -4.430 1.00 15.17 99 VAL A C 1
ATOM 800 O O . VAL A 1 102 ? -14.789 -14.463 -5.545 1.00 14.29 99 VAL A O 1
ATOM 804 N N . ARG A 1 103 ? -15.076 -14.532 -3.286 1.00 14.49 100 ARG A N 1
ATOM 805 C CA . ARG A 1 103 ? -15.453 -15.936 -3.247 1.00 16.25 100 ARG A CA 1
ATOM 806 C C . ARG A 1 103 ? -16.958 -15.991 -3.108 1.00 15.33 100 ARG A C 1
ATOM 807 O O . ARG A 1 103 ? -17.490 -15.631 -2.042 1.00 13.68 100 ARG A O 1
ATOM 809 N N . VAL A 1 104 ? -17.670 -16.368 -4.166 1.00 13.60 101 VAL A N 1
ATOM 810 C CA . VAL A 1 104 ? -19.128 -16.550 -4.059 1.00 12.77 101 VAL A CA 1
ATOM 811 C C . VAL A 1 104 ? -19.467 -17.749 -3.195 1.00 14.00 101 VAL A C 1
ATOM 812 O O . VAL A 1 104 ? -19.007 -18.854 -3.486 1.00 12.22 101 VAL A O 1
ATOM 816 N N . ASP A 1 105 ? -20.240 -17.489 -2.127 1.00 13.40 102 ASP A N 1
ATOM 817 C CA . ASP A 1 105 ? -20.760 -18.525 -1.239 1.00 14.28 102 ASP A CA 1
ATOM 818 C C . ASP A 1 105 ? -22.035 -19.210 -1.707 1.00 12.54 102 ASP A C 1
ATOM 819 O O . ASP A 1 105 ? -22.209 -20.414 -1.508 1.00 13.35 102 ASP A O 1
ATOM 824 N N . THR A 1 106 ? -23.002 -18.458 -2.201 1.00 13.03 103 THR A N 1
ATOM 825 C CA A THR A 1 106 ? -24.257 -18.969 -2.671 0.50 14.52 103 THR A CA 1
ATOM 826 C CA B THR A 1 106 ? -24.228 -18.981 -2.635 0.50 12.04 103 THR A CA 1
ATOM 827 C C . THR A 1 106 ? -24.907 -18.067 -3.652 1.00 13.37 103 THR A C 1
ATOM 828 O O . THR A 1 106 ? -24.532 -16.911 -3.813 1.00 12.57 103 THR A O 1
ATOM 835 N N . VAL A 1 107 ? -25.916 -18.652 -4.259 1.00 13.74 104 VAL A N 1
ATOM 836 C CA . VAL A 1 107 ? -26.798 -18.047 -5.221 1.00 14.16 104 VAL A CA 1
ATOM 837 C C . VAL A 1 107 ? -28.227 -18.390 -4.814 1.00 14.77 104 VAL A C 1
ATOM 838 O O . VAL A 1 107 ? -28.615 -19.550 -4.592 1.00 1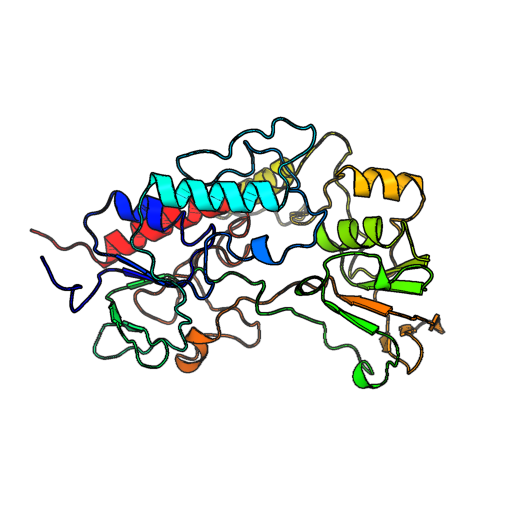5.47 104 VAL A O 1
ATOM 842 N N . THR A 1 108 ? -28.972 -17.358 -4.623 1.00 15.83 105 THR A N 1
ATOM 843 C CA A THR A 1 108 ? -30.369 -17.396 -4.160 0.50 15.00 105 THR A CA 1
ATOM 844 C CA B THR A 1 108 ? -30.418 -17.525 -4.224 0.50 15.10 105 THR A CA 1
ATOM 845 C C . THR A 1 108 ? -31.499 -16.736 -5.230 1.00 17.07 105 THR A C 1
ATOM 846 O O . THR A 1 108 ? -31.349 -15.721 -5.932 1.00 16.39 105 THR A O 1
ATOM 853 N N . ARG A 1 109 ? -32.486 -17.571 -5.465 1.00 16.76 106 ARG A N 1
ATOM 854 C CA A ARG A 1 109 ? -33.495 -17.105 -6.417 0.50 19.24 106 ARG A CA 1
ATOM 855 C CA B ARG A 1 109 ? -33.496 -17.122 -6.398 0.50 18.00 106 ARG A CA 1
ATOM 856 C C . ARG A 1 109 ? -34.506 -16.314 -5.632 1.00 18.54 106 ARG A C 1
ATOM 857 O O . ARG A 1 109 ? -35.224 -16.848 -4.775 1.00 20.12 106 ARG A O 1
ATOM 872 N N . LEU A 1 110 ? -34.613 -15.060 -5.947 1.00 20.84 107 LEU A N 1
ATOM 873 C CA . LEU A 1 110 ? -35.455 -14.228 -5.095 1.00 24.68 107 LEU A CA 1
ATOM 874 C C . LEU A 1 110 ? -36.090 -13.259 -6.007 1.00 27.29 107 LEU A C 1
ATOM 875 O O . LEU A 1 110 ? -35.367 -12.503 -6.636 1.00 24.15 107 LEU A O 1
ATOM 880 N N . ASP A 1 111 ? -37.445 -13.217 -5.943 1.00 28.53 108 ASP A N 1
ATOM 881 C CA . ASP A 1 111 ? -38.252 -12.428 -6.831 1.00 33.77 108 ASP A CA 1
ATOM 882 C C . ASP A 1 111 ? -37.534 -13.046 -8.136 1.00 39.13 108 ASP A C 1
ATOM 883 O O . ASP A 1 111 ? -36.809 -14.016 -7.982 1.00 47.48 108 ASP A O 1
ATOM 888 N N . ASP A 1 112 ? -37.785 -12.679 -9.359 1.00 39.69 109 ASP A N 1
ATOM 889 C CA . ASP A 1 112 ? -37.273 -13.510 -10.488 1.00 30.70 109 ASP A CA 1
ATOM 890 C C . ASP A 1 112 ? -35.841 -13.020 -10.936 1.00 25.22 109 ASP A C 1
ATOM 891 O O . ASP A 1 112 ? -35.506 -12.764 -12.065 1.00 24.46 109 ASP A O 1
ATOM 896 N N . LEU A 1 113 ? -34.983 -12.978 -9.960 1.00 25.05 110 LEU A N 1
ATOM 897 C CA . LEU A 1 113 ? -33.651 -12.471 -10.143 1.00 19.82 110 LEU A CA 1
ATOM 898 C C . LEU A 1 113 ? -32.819 -13.447 -9.356 1.00 18.19 110 LEU A C 1
ATOM 899 O O . LEU A 1 113 ? -33.347 -14.225 -8.534 1.00 18.88 110 LEU A O 1
ATOM 904 N N . TRP A 1 114 ? -31.514 -13.364 -9.562 1.00 16.05 111 TRP A N 1
ATOM 905 C CA . TRP A 1 114 ? -30.574 -14.151 -8.817 1.00 14.43 111 TRP A CA 1
ATOM 906 C C . TRP A 1 114 ? -29.854 -13.246 -7.869 1.00 14.81 111 TRP A C 1
ATOM 907 O O . TRP A 1 114 ? -29.289 -12.262 -8.260 1.00 15.29 111 TRP A O 1
ATOM 918 N N . ARG A 1 115 ? -29.768 -13.646 -6.605 1.00 13.44 112 ARG A N 1
ATOM 919 C CA . ARG A 1 115 ? -28.927 -12.939 -5.674 1.00 14.48 112 ARG A CA 1
ATOM 920 C C . ARG A 1 115 ? -27.637 -13.717 -5.455 1.00 14.65 112 ARG A C 1
ATOM 921 O O . ARG A 1 115 ? -27.674 -14.860 -4.970 1.00 14.32 112 ARG A O 1
ATOM 929 N N . VAL A 1 116 ? -26.516 -13.090 -5.804 1.00 13.43 113 VAL A N 1
ATOM 930 C CA . VAL A 1 116 ? -25.175 -13.717 -5.722 1.00 14.03 113 VAL A CA 1
ATOM 931 C C . VAL A 1 116 ? -24.485 -13.129 -4.503 1.00 14.45 113 VAL A C 1
ATOM 932 O O . VAL A 1 116 ? -24.427 -11.907 -4.371 1.00 15.54 113 VAL A O 1
ATOM 936 N N . GLN A 1 117 ? -24.014 -13.987 -3.575 1.00 15.67 114 GLN A N 1
ATOM 937 C CA A GLN A 1 117 ? -23.575 -13.557 -2.237 0.50 15.61 114 GLN A CA 1
ATOM 938 C CA B GLN A 1 117 ? -23.525 -13.487 -2.308 0.50 15.47 114 GLN A CA 1
ATOM 939 C C . GLN A 1 117 ? -22.130 -14.009 -2.000 1.00 15.00 114 GLN A C 1
ATOM 940 O O . GLN A 1 117 ? -21.849 -15.191 -2.136 1.00 13.18 114 GLN A O 1
ATOM 951 N N . ALA A 1 118 ? -21.261 -13.073 -1.656 1.00 13.51 115 ALA A N 1
ATOM 952 C CA . ALA A 1 118 ? -19.899 -13.355 -1.260 1.00 14.88 115 ALA A CA 1
ATOM 953 C C . ALA A 1 118 ? -19.708 -12.697 0.113 1.00 18.21 115 ALA A C 1
ATOM 954 O O . ALA A 1 118 ? -19.424 -11.512 0.205 1.00 17.57 115 ALA A O 1
ATOM 956 N N . GLY A 1 119 ? -20.006 -13.448 1.179 1.00 20.24 116 GLY A N 1
ATOM 957 C CA . GLY A 1 119 ? -19.989 -12.872 2.529 1.00 22.39 116 GLY A CA 1
ATOM 958 C C . GLY A 1 119 ? -21.003 -11.775 2.663 1.00 21.78 116 GLY A C 1
ATOM 959 O O . GLY A 1 119 ? -22.191 -11.975 2.452 1.00 29.09 116 GLY A O 1
ATOM 960 N N . ASP A 1 120 ? -20.440 -10.624 2.938 1.00 26.86 117 ASP A N 1
ATOM 961 C CA . ASP A 1 120 ? -21.043 -9.298 3.026 1.00 35.65 117 ASP A CA 1
ATOM 962 C C . ASP A 1 120 ? -21.518 -8.635 1.735 1.00 31.35 117 ASP A C 1
ATOM 963 O O . ASP A 1 120 ? -22.279 -7.661 1.747 1.00 27.72 117 ASP A O 1
ATOM 968 N N . GLN A 1 121 ? -20.893 -9.026 0.655 1.00 20.35 118 GLN A N 1
ATOM 969 C CA . GLN A 1 121 ? -21.150 -8.400 -0.618 1.00 21.36 118 GLN A CA 1
ATOM 970 C C . GLN A 1 121 ? -22.201 -9.216 -1.348 1.00 20.45 118 GLN A C 1
ATOM 971 O O . GLN A 1 121 ? -22.083 -10.439 -1.451 1.00 19.41 118 GLN A O 1
ATOM 977 N N . GLN A 1 122 ? -23.229 -8.558 -1.850 1.00 16.55 119 GLN A N 1
ATOM 978 C CA . GLN A 1 122 ? -24.248 -9.237 -2.628 1.00 17.56 119 GLN A CA 1
ATOM 979 C C . GLN A 1 122 ? -24.574 -8.443 -3.861 1.00 17.37 119 GLN A C 1
ATOM 980 O O . GLN A 1 122 ? -24.510 -7.227 -3.847 1.00 17.70 119 GLN A O 1
ATOM 986 N N . TRP A 1 123 ? -24.898 -9.153 -4.904 1.00 14.47 120 TRP A N 1
ATOM 987 C CA . TRP A 1 123 ? -25.345 -8.525 -6.149 1.00 16.78 120 TRP A CA 1
ATOM 988 C C . TRP A 1 123 ? -26.594 -9.185 -6.667 1.00 17.66 120 TRP A C 1
ATOM 989 O O . TRP A 1 123 ? -26.843 -10.354 -6.341 1.00 18.84 120 TRP A O 1
ATOM 1000 N N . LEU A 1 124 ? -27.403 -8.460 -7.470 1.00 15.23 121 LEU A N 1
ATOM 1001 C CA . LEU A 1 124 ? -28.517 -9.058 -8.121 1.00 15.86 121 LEU A CA 1
ATOM 1002 C C . LEU A 1 124 ? -28.217 -9.109 -9.608 1.00 13.98 121 LEU A C 1
ATOM 1003 O O . LEU A 1 124 ? -27.604 -8.179 -10.154 1.00 15.52 121 LEU A O 1
ATOM 1008 N N . ALA A 1 125 ? -28.651 -10.192 -10.227 1.00 13.34 122 ALA A N 1
ATOM 1009 C CA . ALA A 1 125 ? -28.485 -10.391 -11.703 1.00 14.76 122 ALA A CA 1
ATOM 1010 C C . ALA A 1 125 ? -29.680 -11.088 -12.309 1.00 15.36 122 ALA A C 1
ATOM 1011 O O . ALA A 1 125 ? -30.359 -11.885 -11.666 1.00 14.98 122 ALA A O 1
ATOM 1013 N N . ARG A 1 126 ? -29.910 -10.821 -13.609 1.00 14.88 123 ARG A N 1
ATOM 1014 C CA . ARG A 1 126 ? -30.961 -11.462 -14.315 1.00 16.04 123 ARG A CA 1
ATOM 1015 C C . ARG A 1 126 ? -30.511 -12.854 -14.754 1.00 15.31 123 ARG A C 1
ATOM 1016 O O . ARG A 1 126 ? -31.357 -13.719 -14.980 1.00 17.55 123 ARG A O 1
ATOM 1024 N N . ALA A 1 127 ? -29.207 -13.048 -14.952 1.00 14.16 124 ALA A N 1
ATOM 1025 C CA . ALA A 1 127 ? -28.683 -14.332 -15.407 1.00 13.88 124 ALA A CA 1
ATOM 1026 C C . ALA A 1 127 ? -27.375 -14.591 -14.661 1.00 13.45 124 ALA A C 1
ATOM 1027 O O . ALA A 1 127 ? -26.604 -13.660 -14.409 1.00 12.48 124 ALA A O 1
ATOM 1029 N N . VAL A 1 128 ? -27.077 -15.861 -14.373 1.00 13.02 125 VAL A N 1
ATOM 1030 C CA . VAL A 1 128 ? -25.813 -16.181 -13.748 1.00 13.22 125 VAL A CA 1
ATOM 1031 C C . VAL A 1 128 ? -25.159 -17.308 -14.541 1.00 13.61 125 VAL A C 1
ATOM 1032 O O . VAL A 1 128 ? -25.821 -18.355 -14.865 1.00 14.53 125 VAL A O 1
ATOM 1036 N N . ILE A 1 129 ? -23.923 -17.066 -14.907 1.00 12.44 126 ILE A N 1
ATOM 1037 C CA . ILE A 1 129 ? -23.114 -18.087 -15.625 1.00 11.82 126 ILE A CA 1
ATOM 1038 C C . ILE A 1 129 ? -22.006 -18.538 -14.664 1.00 13.30 126 ILE A C 1
ATOM 1039 O O . ILE A 1 129 ? -21.192 -17.726 -14.202 1.00 13.44 126 ILE A O 1
ATOM 1044 N N . SER A 1 130 ? -21.983 -19.834 -14.334 1.00 12.29 127 SER A N 1
ATOM 1045 C CA A SER A 1 130 ? -20.962 -20.364 -13.453 0.50 12.36 127 SER A CA 1
ATOM 1046 C CA B SER A 1 130 ? -20.969 -20.370 -13.438 0.50 12.91 127 SER A CA 1
ATOM 1047 C C . SER A 1 130 ? -19.856 -20.931 -14.317 1.00 12.08 127 SER A C 1
ATOM 1048 O O . SER A 1 130 ? -20.136 -21.742 -15.184 1.00 10.84 127 SER A O 1
ATOM 1053 N N . ALA A 1 131 ? -18.615 -20.475 -14.075 1.00 12.09 128 ALA A N 1
ATOM 1054 C CA . ALA A 1 131 ? -17.435 -20.948 -14.755 1.00 12.63 128 ALA A CA 1
ATOM 1055 C C . ALA A 1 131 ? -16.284 -21.080 -13.779 1.00 12.05 128 ALA A C 1
ATOM 1056 O O . ALA A 1 131 ? -15.222 -20.435 -13.873 1.00 10.61 128 ALA A O 1
ATOM 1058 N N . THR A 1 132 ? -16.551 -21.940 -12.801 1.00 11.83 129 THR A N 1
ATOM 1059 C CA . THR A 1 132 ? -15.651 -22.083 -11.651 1.00 11.23 129 THR A CA 1
ATOM 1060 C C . THR A 1 132 ? -14.683 -23.272 -11.688 1.00 11.39 129 THR A C 1
ATOM 1061 O O . THR A 1 132 ? -13.931 -23.488 -10.687 1.00 11.42 129 THR A O 1
ATOM 1065 N N . GLY A 1 133 ? -14.677 -24.019 -12.817 1.00 11.17 130 GLY A N 1
ATOM 1066 C CA . GLY A 1 133 ? -13.727 -25.063 -12.952 1.00 11.75 130 GLY A CA 1
ATOM 1067 C C . GLY A 1 133 ? -13.971 -26.262 -11.989 1.00 11.60 130 GLY A C 1
ATOM 1068 O O . GLY A 1 133 ? -15.062 -26.478 -11.461 1.00 11.48 130 GLY A O 1
ATOM 1069 N N . THR A 1 134 ? -12.889 -27.013 -11.797 1.00 11.75 131 THR A N 1
ATOM 1070 C CA . THR A 1 134 ? -12.893 -28.256 -11.112 1.00 11.31 131 THR A CA 1
ATOM 1071 C C . THR A 1 134 ? -11.802 -28.426 -10.064 1.00 11.89 131 THR A C 1
ATOM 1072 O O . THR A 1 134 ? -11.966 -29.316 -9.161 1.00 12.90 131 THR A O 1
ATOM 1076 N N . TRP A 1 135 ? -10.718 -27.641 -10.145 1.00 12.41 132 TRP A N 1
ATOM 1077 C CA . TRP A 1 135 ? -9.557 -27.888 -9.320 1.00 12.15 132 TRP A CA 1
ATOM 1078 C C . TRP A 1 135 ? -9.896 -27.888 -7.837 1.00 14.03 132 TRP A C 1
ATOM 1079 O O . TRP A 1 135 ? -9.258 -28.654 -7.065 1.00 13.43 132 TRP A O 1
ATOM 1090 N N . SER A 1 136 ? -10.847 -27.045 -7.431 1.00 13.96 133 SER A N 1
ATOM 1091 C CA A SER A 1 136 ? -11.086 -26.943 -5.981 0.50 14.05 133 SER A CA 1
ATOM 1092 C CA B SER A 1 136 ? -11.324 -26.894 -6.027 0.50 14.63 133 SER A CA 1
ATOM 1093 C C . SER A 1 136 ? -11.867 -28.162 -5.410 1.00 14.68 133 SER A C 1
ATOM 1094 O O . SER A 1 136 ? -12.039 -28.263 -4.199 1.00 15.74 133 SER A O 1
ATOM 1099 N N . LYS A 1 137 ? -12.283 -29.087 -6.236 1.00 13.79 134 LYS A N 1
ATOM 1100 C CA . LYS A 1 137 ? -12.968 -30.305 -5.774 1.00 17.15 134 LYS A CA 1
ATOM 1101 C C . LYS A 1 137 ? -12.272 -31.603 -6.252 1.00 13.77 134 LYS A C 1
ATOM 1102 O O . LYS A 1 137 ? -12.809 -32.377 -7.062 1.00 13.59 134 LYS A O 1
ATOM 1108 N N . PRO A 1 138 ? -11.099 -31.876 -5.685 1.00 14.21 135 PRO A N 1
ATOM 1109 C CA . PRO A 1 138 ? -10.430 -33.144 -6.047 1.00 14.50 135 PRO A CA 1
ATOM 1110 C C . PRO A 1 138 ? -11.250 -34.318 -5.635 1.00 15.82 135 PRO A C 1
ATOM 1111 O O . PRO A 1 138 ? -11.885 -34.307 -4.600 1.00 16.56 135 PRO A O 1
ATOM 1115 N N . PHE A 1 139 ? -11.226 -35.343 -6.450 1.00 15.31 136 PHE A N 1
ATOM 1116 C CA . PHE A 1 139 ? -11.978 -36.540 -6.205 1.00 15.32 136 PHE A CA 1
ATOM 1117 C C . PHE A 1 139 ? -10.998 -37.719 -5.957 1.00 15.01 136 PHE A C 1
ATOM 1118 O O . PHE A 1 139 ? -10.069 -37.958 -6.731 1.00 13.98 136 PHE A O 1
ATOM 1126 N N . ILE A 1 140 ? -11.266 -38.462 -4.900 1.00 15.87 137 ILE A N 1
ATOM 1127 C CA . ILE A 1 140 ? -10.586 -39.741 -4.617 1.00 16.50 137 ILE A CA 1
ATOM 1128 C C . ILE A 1 140 ? -11.652 -40.829 -4.511 1.00 19.09 137 ILE A C 1
ATOM 1129 O O . ILE A 1 140 ? -12.600 -40.622 -3.770 1.00 20.61 137 ILE A O 1
ATOM 1134 N N . PRO A 1 141 ? -11.533 -41.950 -5.283 1.00 20.06 138 PRO A N 1
ATOM 1135 C CA . PRO A 1 141 ? -12.546 -43.029 -5.213 1.00 22.33 138 PRO A CA 1
ATOM 1136 C C . PRO A 1 141 ? -12.621 -43.677 -3.827 1.00 25.32 138 PRO A C 1
ATOM 1137 O O . PRO A 1 141 ? -11.666 -43.609 -3.060 1.00 20.30 138 PRO A O 1
ATOM 1141 N N . PRO A 1 142 ? -13.801 -44.205 -3.468 1.00 26.99 139 PRO A N 1
ATOM 1142 C CA . PRO A 1 142 ? -14.025 -44.685 -2.161 1.00 29.86 139 PRO A CA 1
ATOM 1143 C C . PRO A 1 142 ? -13.441 -46.108 -1.957 1.00 33.05 139 PRO A C 1
ATOM 1144 O O . PRO A 1 142 ? -14.198 -47.045 -1.721 1.00 38.38 139 PRO A O 1
ATOM 1148 N N . TYR A 1 143 ? -12.136 -46.262 -1.983 1.00 29.67 140 TYR A N 1
ATOM 1149 C CA . TYR A 1 143 ? -11.498 -47.568 -1.646 1.00 31.97 140 TYR A CA 1
ATOM 1150 C C . TYR A 1 143 ? -11.523 -47.934 -0.130 1.00 30.94 140 TYR A C 1
ATOM 1151 O O . TYR A 1 143 ? -11.260 -47.104 0.730 1.00 35.00 140 TYR A O 1
ATOM 1160 N N . GLU A 1 144 ? -11.814 -49.187 0.221 1.00 35.22 141 GLU A N 1
ATOM 1161 C CA . GLU A 1 144 ? -11.708 -49.626 1.639 1.00 32.21 141 GLU A CA 1
ATOM 1162 C C . GLU A 1 144 ? -10.316 -49.382 2.238 1.00 33.95 141 GLU A C 1
ATOM 1163 O O . GLU A 1 144 ? -9.298 -49.456 1.540 1.00 30.04 141 GLU A O 1
ATOM 1165 N N . GLY A 1 145 ? -10.266 -49.020 3.518 1.00 28.87 142 GLY A N 1
ATOM 1166 C CA . GLY A 1 145 ? -9.056 -48.917 4.306 1.00 25.19 142 GLY A CA 1
ATOM 1167 C C . GLY A 1 145 ? -8.110 -47.785 4.113 1.00 21.66 142 GLY A C 1
ATOM 1168 O O . GLY A 1 145 ? -7.056 -47.759 4.749 1.00 22.84 142 GLY A O 1
ATOM 1169 N N . ARG A 1 146 ? -8.474 -46.746 3.337 1.00 26.60 143 ARG A N 1
ATOM 1170 C CA . ARG A 1 146 ? -7.575 -45.556 3.202 1.00 23.79 143 ARG A CA 1
ATOM 1171 C C . ARG A 1 146 ? -7.154 -44.891 4.444 1.00 26.70 143 ARG A C 1
ATOM 1172 O O . ARG A 1 146 ? -5.986 -44.453 4.603 1.00 25.92 143 ARG A O 1
ATOM 1180 N N . GLU A 1 147 ? -8.110 -44.795 5.394 1.00 27.91 144 GLU A N 1
ATOM 1181 C CA . GLU A 1 147 ? -7.814 -44.253 6.690 1.00 29.87 144 GLU A CA 1
ATOM 1182 C C . GLU A 1 147 ? -6.683 -44.974 7.463 1.00 27.25 144 GLU A C 1
ATOM 1183 O O . GLU A 1 147 ? -5.995 -44.324 8.257 1.00 27.89 144 GLU A O 1
ATOM 1189 N N . LEU A 1 148 ? -6.514 -46.291 7.182 1.00 29.04 145 LEU A N 1
ATOM 1190 C CA . LEU A 1 148 ? -5.451 -47.154 7.813 1.00 28.99 145 LEU A CA 1
ATOM 1191 C C . LEU A 1 148 ? -4.051 -46.889 7.259 1.00 27.11 145 LEU A C 1
ATOM 1192 O O . LEU A 1 148 ? -3.047 -47.080 7.932 1.00 28.12 145 LEU A O 1
ATOM 1197 N N . PHE A 1 149 ? -3.957 -46.495 5.981 1.00 22.22 146 PHE A N 1
ATOM 1198 C CA . PHE A 1 149 ? -2.662 -46.298 5.384 1.00 22.74 146 PHE A CA 1
ATOM 1199 C C . PHE A 1 149 ? -1.790 -45.290 6.077 1.00 24.31 146 PHE A C 1
ATOM 1200 O O . PHE A 1 149 ? -2.196 -44.166 6.338 1.00 26.11 146 PHE A O 1
ATOM 1208 N N . GLN A 1 150 ? -0.542 -45.673 6.335 1.00 21.75 147 GLN A N 1
ATOM 1209 C CA . GLN A 1 150 ? 0.388 -44.874 7.095 1.00 23.51 147 GLN A CA 1
ATOM 1210 C C . GLN A 1 150 ? 1.362 -44.142 6.201 1.00 21.04 147 GLN A C 1
ATOM 1211 O O . GLN A 1 150 ? 2.204 -43.402 6.692 1.00 23.18 147 GLN A O 1
ATOM 1217 N N . GLY A 1 151 ? 1.316 -44.365 4.876 1.00 18.70 148 GLY A N 1
ATOM 1218 C CA . GLY A 1 151 ? 2.228 -43.632 4.021 1.00 17.88 148 GLY A CA 1
ATOM 1219 C C . GLY A 1 151 ? 1.533 -42.329 3.631 1.00 19.17 148 GLY A C 1
ATOM 1220 O O . GLY A 1 151 ? 0.404 -42.062 4.081 1.00 20.11 148 GLY A O 1
ATOM 1221 N N . ALA A 1 152 ? 2.119 -41.640 2.703 1.00 15.56 149 ALA A N 1
ATOM 1222 C CA . ALA A 1 152 ? 1.651 -40.329 2.301 1.00 15.28 149 ALA A CA 1
ATOM 1223 C C . ALA A 1 152 ? 0.509 -40.510 1.288 1.00 16.55 149 ALA A C 1
ATOM 1224 O O . ALA A 1 152 ? 0.570 -41.407 0.416 1.00 17.28 149 ALA A O 1
ATOM 1226 N N . GLN A 1 153 ? -0.566 -39.725 1.419 1.00 16.30 150 GLN A N 1
ATOM 1227 C CA . GLN A 1 153 ? -1.550 -39.619 0.359 1.00 16.59 150 GLN A CA 1
ATOM 1228 C C . GLN A 1 153 ? -1.683 -38.166 -0.090 1.00 19.36 150 GLN A C 1
ATOM 1229 O O . GLN A 1 153 ? -1.947 -37.292 0.729 1.00 16.03 150 GLN A O 1
ATOM 1235 N N . ILE A 1 154 ? -1.611 -37.966 -1.408 1.00 17.80 151 ILE A N 1
ATOM 1236 C CA . ILE A 1 154 ? -1.851 -36.642 -1.955 1.00 17.80 151 ILE A CA 1
ATOM 1237 C C . ILE A 1 154 ? -2.574 -36.733 -3.261 1.00 17.02 151 ILE A C 1
ATOM 1238 O O . ILE A 1 154 ? -2.372 -37.652 -3.998 1.00 16.61 151 ILE A O 1
ATOM 1243 N N . HIS A 1 155 ? -3.461 -35.764 -3.549 1.00 16.48 152 HIS A N 1
ATOM 1244 C CA . HIS A 1 155 ? -4.046 -35.690 -4.882 1.00 14.06 152 HIS A CA 1
ATOM 1245 C C . HIS A 1 155 ? -3.158 -34.887 -5.824 1.00 13.56 152 HIS A C 1
ATOM 1246 O O . HIS A 1 155 ? -2.427 -33.971 -5.408 1.00 13.80 152 HIS A O 1
ATOM 1253 N N . SER A 1 156 ? -3.300 -35.111 -7.143 1.00 12.20 153 SER A N 1
ATOM 1254 C CA . SER A 1 156 ? -2.543 -34.345 -8.103 1.00 11.60 153 SER A CA 1
ATOM 1255 C C . SER A 1 156 ? -2.795 -32.838 -7.971 1.00 11.40 153 SER A C 1
ATOM 1256 O O . SER A 1 156 ? -1.917 -32.034 -8.322 1.00 12.22 153 SER A O 1
ATOM 1259 N N . ALA A 1 157 ? -3.965 -32.457 -7.441 1.00 11.37 154 ALA A N 1
ATOM 1260 C CA . A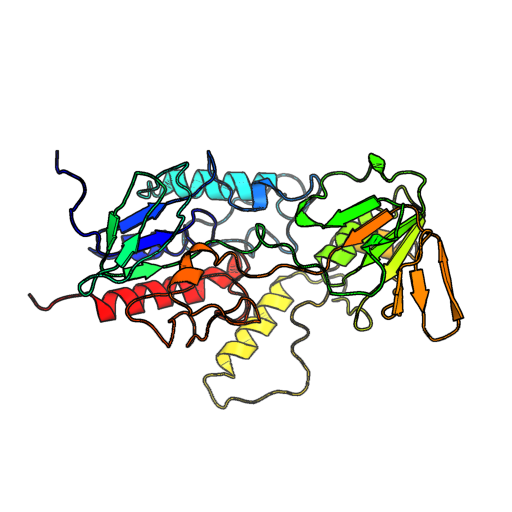LA A 1 157 ? -4.341 -31.051 -7.236 1.00 11.49 154 ALA A CA 1
ATOM 1261 C C . ALA A 1 157 ? -3.244 -30.367 -6.411 1.00 13.82 154 ALA A C 1
ATOM 1262 O O . ALA A 1 157 ? -3.010 -29.149 -6.562 1.00 13.67 154 ALA A O 1
ATOM 1264 N N . HIS A 1 158 ? -2.667 -31.155 -5.470 1.00 14.15 155 HIS A N 1
ATOM 1265 C CA . HIS A 1 158 ? -1.717 -30.633 -4.493 1.00 15.53 155 HIS A CA 1
ATOM 1266 C C . HIS A 1 158 ? -0.298 -30.973 -4.817 1.00 18.17 155 HIS A C 1
ATOM 1267 O O . HIS A 1 158 ? 0.635 -30.608 -4.074 1.00 18.53 155 HIS A O 1
ATOM 1274 N N . TYR A 1 159 ? -0.063 -31.645 -5.947 1.00 15.78 156 TYR A N 1
ATOM 1275 C CA . TYR A 1 159 ? 1.296 -32.001 -6.322 1.00 15.25 156 TYR A CA 1
ATOM 1276 C C . TYR A 1 159 ? 1.998 -30.813 -6.971 1.00 17.05 156 TYR A C 1
ATOM 1277 O O . TYR A 1 159 ? 1.367 -30.124 -7.825 1.00 16.23 156 TYR A O 1
ATOM 1286 N N . ARG A 1 160 ? 3.289 -30.605 -6.637 1.00 16.35 157 ARG A N 1
ATOM 1287 C CA . ARG A 1 160 ? 4.088 -29.560 -7.284 1.00 18.44 157 ARG A CA 1
ATOM 1288 C C . ARG A 1 160 ? 5.428 -30.028 -7.796 1.00 16.50 157 ARG A C 1
ATOM 1289 O O . ARG A 1 160 ? 5.820 -29.669 -8.876 1.00 15.18 157 ARG A O 1
ATOM 1297 N N . THR A 1 161 ? 6.165 -30.788 -7.003 1.00 16.54 158 THR A N 1
ATOM 1298 C CA . THR A 1 161 ? 7.496 -31.228 -7.352 1.00 17.19 158 THR A CA 1
ATOM 1299 C C . THR A 1 161 ? 7.688 -32.678 -6.811 1.00 16.59 158 THR A C 1
ATOM 1300 O O . THR A 1 161 ? 7.079 -33.080 -5.792 1.00 19.50 158 THR A O 1
ATOM 1304 N N . PRO A 1 162 ? 8.543 -33.425 -7.454 1.00 18.78 159 PRO A N 1
ATOM 1305 C CA . PRO A 1 162 ? 8.813 -34.802 -7.088 1.00 20.95 159 PRO A CA 1
ATOM 1306 C C . PRO A 1 162 ? 9.824 -34.994 -5.911 1.00 25.62 159 PRO A C 1
ATOM 1307 O O . PRO A 1 162 ? 9.841 -36.059 -5.257 1.00 24.19 159 PRO A O 1
ATOM 1311 N N . ALA A 1 163 ? 10.567 -33.946 -5.587 1.00 28.17 160 ALA A N 1
ATOM 1312 C CA . ALA A 1 163 ? 11.504 -34.001 -4.431 1.00 27.44 160 ALA A CA 1
ATOM 1313 C C . ALA A 1 163 ? 11.112 -34.763 -3.225 1.00 24.52 160 ALA A C 1
ATOM 1314 O O . ALA A 1 163 ? 11.890 -35.632 -2.825 1.00 28.58 160 ALA A O 1
ATOM 1316 N N . PRO A 1 164 ? 9.990 -34.431 -2.554 1.00 24.20 161 PRO A N 1
ATOM 1317 C CA . PRO A 1 164 ? 9.784 -35.171 -1.343 1.00 24.86 161 PRO A CA 1
ATOM 1318 C C . PRO A 1 164 ? 9.509 -36.631 -1.493 1.00 24.74 161 PRO A C 1
ATOM 1319 O O . PRO A 1 164 ? 9.325 -37.304 -0.458 1.00 25.58 161 PRO A O 1
ATOM 1323 N N . PHE A 1 165 ? 9.346 -37.099 -2.740 1.00 25.16 162 PHE A N 1
ATOM 1324 C CA . PHE A 1 165 ? 9.034 -38.507 -2.996 1.00 24.38 162 PHE A CA 1
ATOM 1325 C C . PHE A 1 165 ? 10.290 -39.286 -3.366 1.00 23.23 162 PHE A C 1
ATOM 1326 O O . PHE A 1 165 ? 10.225 -40.478 -3.555 1.00 24.77 162 PHE A O 1
ATOM 1334 N N . ALA A 1 166 ? 11.421 -38.643 -3.468 1.00 22.65 163 ALA A N 1
ATOM 1335 C CA . ALA A 1 166 ? 12.573 -39.303 -4.040 1.00 23.79 163 ALA A CA 1
ATOM 1336 C C . ALA A 1 166 ? 13.026 -40.449 -3.143 1.00 26.76 163 ALA A C 1
ATOM 1337 O O . ALA A 1 166 ? 12.991 -40.353 -1.935 1.00 24.76 163 ALA A O 1
ATOM 1339 N N . GLY A 1 167 ? 13.346 -41.569 -3.775 1.00 27.87 164 GLY A N 1
ATOM 1340 C CA . GLY A 1 167 ? 13.833 -42.714 -3.082 1.00 28.09 164 GLY A CA 1
ATOM 1341 C C . GLY A 1 167 ? 12.775 -43.522 -2.466 1.00 25.79 164 GLY A C 1
ATOM 1342 O O . GLY A 1 167 ? 13.075 -44.461 -1.720 1.00 23.51 164 GLY A O 1
ATOM 1343 N N . LYS A 1 168 ? 11.503 -43.179 -2.720 1.00 21.70 165 LYS A N 1
ATOM 1344 C CA . LYS A 1 168 ? 10.444 -43.930 -2.167 1.00 19.68 165 LYS A CA 1
ATOM 1345 C C . LYS A 1 168 ? 9.793 -44.847 -3.213 1.00 20.43 165 LYS A C 1
ATOM 1346 O O . LYS A 1 168 ? 10.105 -44.793 -4.409 1.00 20.88 165 LYS A O 1
ATOM 1352 N N . ARG A 1 169 ? 8.887 -45.661 -2.710 1.00 18.16 166 ARG A N 1
ATOM 1353 C CA . ARG A 1 169 ? 8.035 -46.477 -3.519 1.00 19.73 166 ARG A CA 1
ATOM 1354 C C . ARG A 1 169 ? 6.679 -45.759 -3.580 1.00 18.98 166 ARG A C 1
ATOM 1355 O O . ARG A 1 169 ? 6.004 -45.632 -2.554 1.00 16.87 166 ARG A O 1
ATOM 1363 N N . VAL A 1 170 ? 6.292 -45.343 -4.789 1.00 16.89 167 VAL A N 1
ATOM 1364 C CA . VAL A 1 170 ? 5.116 -44.497 -4.963 1.00 17.01 167 VAL A CA 1
ATOM 1365 C C . VAL A 1 170 ? 4.120 -45.135 -5.940 1.00 17.79 167 VAL A C 1
ATOM 1366 O O . VAL A 1 170 ? 4.526 -45.661 -6.974 1.00 17.73 167 VAL A O 1
ATOM 1370 N N . MET A 1 171 ? 2.845 -45.131 -5.584 1.00 15.32 168 MET A N 1
ATOM 1371 C CA . MET A 1 171 ? 1.808 -45.559 -6.492 1.00 14.76 168 MET A CA 1
ATOM 1372 C C . MET A 1 171 ? 1.066 -44.323 -7.030 1.00 15.53 168 MET A C 1
ATOM 1373 O O . MET A 1 171 ? 0.640 -43.458 -6.244 1.00 15.89 168 MET A O 1
ATOM 1378 N N . VAL A 1 172 ? 0.898 -44.251 -8.354 1.00 14.35 169 VAL A N 1
ATOM 1379 C CA . VAL A 1 172 ? 0.071 -43.241 -9.010 1.00 13.23 169 VAL A CA 1
ATOM 1380 C C . VAL A 1 172 ? -1.237 -43.936 -9.394 1.00 15.45 169 VAL A C 1
ATOM 1381 O O . VAL A 1 172 ? -1.206 -44.999 -10.101 1.00 12.95 169 VAL A O 1
ATOM 1385 N N . VAL A 1 173 ? -2.366 -43.410 -8.893 1.00 14.23 170 VAL A N 1
ATOM 1386 C CA . VAL A 1 173 ? -3.679 -43.969 -9.199 1.00 15.90 170 VAL A CA 1
ATOM 1387 C C . VAL A 1 173 ? -4.413 -43.063 -10.179 1.00 16.20 170 VAL A C 1
ATOM 1388 O O . VAL A 1 173 ? -4.707 -41.923 -9.862 1.00 16.10 170 VAL A O 1
ATOM 1392 N N . GLY A 1 174 ? -4.722 -43.579 -11.363 1.00 14.69 171 GLY A N 1
ATOM 1393 C CA . GLY A 1 174 ? -5.409 -42.75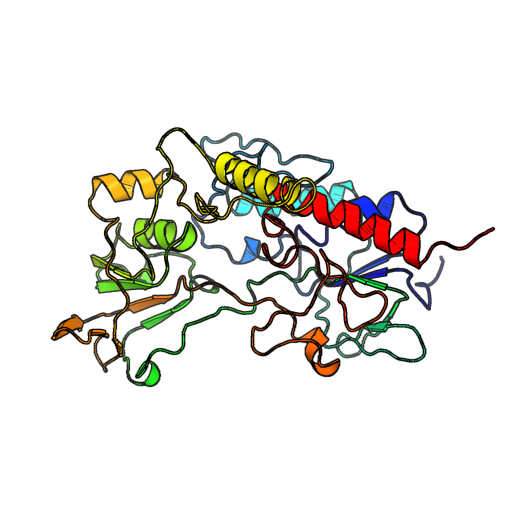6 -12.367 1.00 15.07 171 GLY A CA 1
ATOM 1394 C C . GLY A 1 174 ? -4.592 -42.721 -13.610 1.00 16.63 171 GLY A C 1
ATOM 1395 O O . GLY A 1 174 ? -3.365 -42.524 -13.571 1.00 17.17 171 GLY A O 1
ATOM 1396 N N . GLY A 1 175 ? -5.320 -42.843 -14.715 1.00 16.59 172 GLY A N 1
ATOM 1397 C CA . GLY A 1 175 ? -4.772 -42.729 -16.048 1.00 20.60 172 GLY A CA 1
ATOM 1398 C C . GLY A 1 175 ? -4.941 -41.308 -16.617 1.00 19.02 172 GLY A C 1
ATOM 1399 O O . GLY A 1 175 ? -4.853 -40.232 -15.946 1.00 22.67 172 GLY A O 1
ATOM 1400 N N . GLY A 1 176 ? -5.144 -41.309 -17.891 1.00 20.38 173 GLY A N 1
ATOM 1401 C CA . GLY A 1 176 ? -5.191 -40.080 -18.600 1.00 18.85 173 GLY A CA 1
ATOM 1402 C C . GLY A 1 176 ? -3.875 -39.392 -18.649 1.00 16.60 173 GLY A C 1
ATOM 1403 O O . GLY A 1 176 ? -2.832 -39.887 -18.173 1.00 15.67 173 GLY A O 1
ATOM 1404 N N . ASN A 1 177 ? -3.926 -38.204 -19.235 1.00 15.43 174 ASN A N 1
ATOM 1405 C CA . ASN A 1 177 ? -2.766 -37.409 -19.398 1.00 14.48 174 ASN A CA 1
ATOM 1406 C C . ASN A 1 177 ? -2.111 -37.034 -18.069 1.00 14.76 174 ASN A C 1
ATOM 1407 O O . ASN A 1 177 ? -0.875 -36.990 -18.002 1.00 12.76 174 ASN A O 1
ATOM 1412 N N . SER A 1 178 ? -2.931 -36.749 -17.057 1.00 14.13 175 SER A N 1
ATOM 1413 C CA . SER A 1 178 ? -2.358 -36.316 -15.791 1.00 14.53 175 SER A CA 1
ATOM 1414 C C . SER A 1 178 ? -1.620 -37.442 -15.079 1.00 14.34 175 SER A C 1
ATOM 1415 O O . SER A 1 178 ? -0.526 -37.258 -14.589 1.00 14.21 175 SER A O 1
ATOM 1418 N N . GLY A 1 179 ? -2.248 -38.613 -15.026 1.00 13.99 176 GLY A N 1
ATOM 1419 C CA . GLY A 1 179 ? -1.613 -39.768 -14.444 1.00 13.91 176 GLY A CA 1
ATOM 1420 C C . GLY A 1 179 ? -0.293 -40.083 -15.134 1.00 13.31 176 GLY A C 1
ATOM 1421 O O . 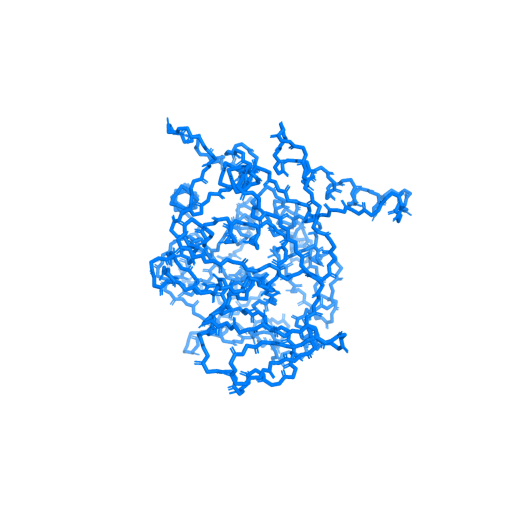GLY A 1 179 ? 0.676 -40.444 -14.476 1.00 13.01 176 GLY A O 1
ATOM 1422 N N . ALA A 1 180 ? -0.299 -40.065 -16.483 1.00 12.87 177 ALA A N 1
ATOM 1423 C CA . ALA A 1 180 ? 0.858 -40.459 -17.213 1.00 13.91 177 ALA A CA 1
ATOM 1424 C C . ALA A 1 180 ? 2.005 -39.439 -16.931 1.00 13.99 177 ALA A C 1
ATOM 1425 O O . ALA A 1 180 ? 3.175 -39.828 -16.730 1.00 14.46 177 ALA A O 1
ATOM 1427 N N . GLN A 1 181 ? 1.673 -38.159 -16.898 1.00 12.06 178 GLN A N 1
ATOM 1428 C CA . GLN A 1 181 ? 2.681 -37.139 -16.702 1.00 12.56 178 GLN A CA 1
ATOM 1429 C C . GLN A 1 181 ? 3.250 -37.183 -15.290 1.00 12.71 178 GLN A C 1
ATOM 1430 O O . GLN A 1 181 ? 4.453 -37.056 -15.138 1.00 13.89 178 GLN A O 1
ATOM 1436 N N . VAL A 1 182 ? 2.368 -37.310 -14.290 1.00 12.73 179 VAL A N 1
ATOM 1437 C CA . VAL A 1 182 ? 2.801 -37.393 -12.892 1.00 13.32 179 VAL A CA 1
ATOM 1438 C C . VAL A 1 182 ? 3.646 -38.644 -12.722 1.00 12.97 179 VAL A C 1
ATOM 1439 O O . VAL A 1 182 ? 4.726 -38.589 -12.125 1.00 13.65 179 VAL A O 1
ATOM 1443 N N . LEU A 1 183 ? 3.188 -39.756 -13.266 1.00 13.19 180 LEU A N 1
ATOM 1444 C CA . LEU A 1 183 ? 3.955 -41.015 -13.177 1.00 14.15 180 LEU A CA 1
ATOM 1445 C C . LEU A 1 183 ? 5.328 -40.861 -13.801 1.00 14.86 180 LEU A C 1
ATOM 1446 O O . LEU A 1 183 ? 6.330 -41.246 -13.172 1.00 16.02 180 LEU A O 1
ATOM 1451 N N . ALA A 1 184 ? 5.385 -40.309 -15.017 1.00 15.15 181 ALA A N 1
ATOM 1452 C CA . ALA A 1 184 ? 6.642 -40.091 -15.707 1.00 16.73 181 ALA A CA 1
ATOM 1453 C C . ALA A 1 184 ? 7.591 -39.291 -14.821 1.00 17.97 181 ALA A C 1
ATOM 1454 O O . ALA A 1 184 ? 8.780 -39.623 -14.658 1.00 17.37 181 ALA A O 1
ATOM 1456 N N . GLU A 1 185 ? 7.101 -38.209 -14.252 1.00 16.41 182 GLU A N 1
ATOM 1457 C CA . GLU A 1 185 ? 7.983 -37.374 -13.421 1.00 16.24 182 GLU A CA 1
ATOM 1458 C C . GLU A 1 185 ? 8.404 -38.110 -12.113 1.00 16.59 182 GLU A C 1
ATOM 1459 O O . GLU A 1 185 ? 9.607 -38.057 -11.740 1.00 18.77 182 GLU A O 1
ATOM 1465 N N . LEU A 1 186 ? 7.487 -38.756 -11.412 1.00 15.23 183 LEU A N 1
ATOM 1466 C CA . LEU A 1 186 ? 7.825 -39.478 -10.214 1.00 18.60 183 LEU A CA 1
ATOM 1467 C C . LEU A 1 186 ? 8.865 -40.611 -10.477 1.00 19.05 183 LEU A C 1
ATOM 1468 O O . LEU A 1 186 ? 9.784 -40.834 -9.650 1.00 20.53 183 LEU A O 1
ATOM 1473 N N . SER A 1 187 ? 8.761 -41.267 -11.628 1.00 19.08 184 SER A N 1
ATOM 1474 C CA A SER A 1 187 ? 9.583 -42.415 -11.952 0.50 18.80 184 SER A CA 1
ATOM 1475 C CA B SER A 1 187 ? 9.598 -42.424 -11.841 0.50 19.81 184 SER A CA 1
ATOM 1476 C C . SER A 1 187 ? 11.061 -42.027 -12.115 1.00 20.14 184 SER A C 1
ATOM 1477 O O . SER A 1 187 ? 11.898 -42.894 -12.089 1.00 21.83 184 SER A O 1
ATOM 1482 N N . SER A 1 188 ? 11.347 -40.730 -12.350 1.00 19.34 185 SER A N 1
ATOM 1483 C CA . SER A 1 188 ? 12.691 -40.227 -12.509 1.00 23.78 185 SER A CA 1
ATOM 1484 C C . SER A 1 188 ? 13.400 -40.205 -11.152 1.00 25.03 185 SER A C 1
ATOM 1485 O O . SER A 1 188 ? 14.637 -40.191 -11.147 1.00 27.76 185 SER A O 1
ATOM 1488 N N . VAL A 1 189 ? 12.665 -40.287 -10.026 1.00 21.07 186 VAL A N 1
ATOM 1489 C CA . VAL A 1 189 ? 13.260 -40.220 -8.669 1.00 21.37 186 VAL A CA 1
ATOM 1490 C C . VAL A 1 189 ? 12.824 -41.299 -7.707 1.00 21.98 186 VAL A C 1
ATOM 1491 O O . VAL A 1 189 ? 13.301 -41.366 -6.594 1.00 21.19 186 VAL A O 1
ATOM 1495 N N . SER A 1 190 ? 11.872 -42.123 -8.089 1.00 18.75 187 SER A N 1
ATOM 1496 C CA . SER A 1 190 ? 11.250 -43.041 -7.153 1.00 18.54 187 SER A CA 1
ATOM 1497 C C . SER A 1 190 ? 10.869 -44.349 -7.914 1.00 18.97 187 SER A C 1
ATOM 1498 O O . SER A 1 190 ? 10.888 -44.396 -9.124 1.00 19.67 187 SER A O 1
ATOM 1501 N N . GLU A 1 191 ? 10.594 -45.388 -7.170 1.00 18.30 188 GLU A N 1
ATOM 1502 C CA . GLU A 1 191 ? 10.215 -46.659 -7.747 1.00 17.03 188 GLU A CA 1
ATOM 1503 C C . GLU A 1 191 ? 8.679 -46.631 -7.842 1.00 18.50 188 GLU A C 1
ATOM 1504 O O . GLU A 1 191 ? 7.996 -46.510 -6.828 1.00 17.74 188 GLU A O 1
ATOM 1510 N N . THR A 1 192 ? 8.144 -46.766 -9.030 1.00 15.21 189 THR A N 1
ATOM 1511 C CA . THR A 1 192 ? 6.732 -46.525 -9.228 1.00 15.92 189 THR A CA 1
ATOM 1512 C C . THR A 1 192 ? 5.865 -47.746 -9.606 1.00 17.20 189 THR A C 1
ATOM 1513 O O . THR A 1 192 ? 6.306 -48.684 -10.308 1.00 18.18 189 THR A O 1
ATOM 1517 N N . LEU A 1 193 ? 4.586 -47.630 -9.215 1.00 15.67 190 LEU A N 1
ATOM 1518 C CA . LEU A 1 193 ? 3.468 -48.489 -9.636 1.00 16.69 190 LEU A CA 1
ATOM 1519 C C . LEU A 1 193 ? 2.336 -47.584 -10.134 1.00 17.56 190 LEU A C 1
ATOM 1520 O O . LEU A 1 193 ? 2.102 -46.533 -9.550 1.00 17.66 190 LEU A O 1
ATOM 1525 N N . TRP A 1 194 ? 1.681 -47.988 -11.235 1.00 16.10 191 TRP A N 1
ATOM 1526 C CA . TRP A 1 194 ? 0.586 -47.212 -11.835 1.00 14.79 191 TRP A CA 1
ATOM 1527 C C . TRP A 1 194 ? -0.641 -48.090 -11.838 1.00 14.64 191 TRP A C 1
ATOM 1528 O O . TRP A 1 194 ? -0.596 -49.208 -12.416 1.00 15.31 191 TRP A O 1
ATOM 1539 N N . ILE A 1 195 ? -1.727 -47.571 -11.272 1.00 14.42 192 ILE A N 1
ATOM 1540 C CA . ILE A 1 195 ? -3.014 -48.213 -11.232 1.00 15.67 192 ILE A CA 1
ATOM 1541 C C . ILE A 1 195 ? -4.004 -47.435 -12.108 1.00 17.53 192 ILE A C 1
ATOM 1542 O O . ILE A 1 195 ? -4.179 -46.233 -11.953 1.00 16.69 192 ILE A O 1
ATOM 1547 N N . THR A 1 196 ? -4.663 -48.131 -13.049 1.00 17.18 193 THR A N 1
ATOM 1548 C CA . THR A 1 196 ? -5.663 -47.496 -13.902 1.00 18.25 193 THR A CA 1
ATOM 1549 C C . THR A 1 196 ? -6.860 -48.387 -13.993 1.00 18.87 193 THR A C 1
ATOM 1550 O O . THR A 1 196 ? -6.742 -49.626 -14.043 1.00 17.55 193 THR A O 1
ATOM 1554 N N . GLN A 1 197 ? -8.005 -47.765 -14.131 1.00 18.96 194 GLN A N 1
ATOM 1555 C CA . GLN A 1 197 ? -9.296 -48.508 -14.248 1.00 22.19 194 GLN A CA 1
ATOM 1556 C C . GLN A 1 197 ? -9.335 -49.436 -15.477 1.00 23.80 194 GLN A C 1
ATOM 1557 O O . GLN A 1 197 ? -9.779 -50.582 -15.362 1.00 22.02 194 GLN A O 1
ATOM 1563 N N . GLU A 1 198 ? -8.793 -48.971 -16.597 1.00 22.77 195 GLU A N 1
ATOM 1564 C CA . GLU A 1 198 ? -8.701 -49.731 -17.866 1.00 25.32 195 GLU A CA 1
ATOM 1565 C C . GLU A 1 198 ? -7.282 -49.610 -18.362 1.00 23.19 195 GLU A C 1
ATOM 1566 O O . GLU A 1 198 ? -6.586 -48.727 -17.944 1.00 19.93 195 GLU A O 1
ATOM 1572 N N . PRO A 1 199 ? -6.848 -50.498 -19.236 1.00 21.43 196 PRO A N 1
ATOM 1573 C CA . PRO A 1 199 ? -5.504 -50.413 -19.780 1.00 21.65 196 PRO A CA 1
ATOM 1574 C C . PRO A 1 199 ? -5.332 -49.048 -20.449 1.00 22.22 196 PRO A C 1
ATOM 1575 O O . PRO A 1 199 ? -6.256 -48.572 -21.095 1.00 20.59 196 PRO A O 1
ATOM 1579 N N . PRO A 1 200 ? -4.205 -48.394 -20.205 1.00 20.06 197 PRO A N 1
ATOM 1580 C CA . PRO A 1 200 ? -4.061 -47.057 -20.727 1.00 20.12 197 PRO A CA 1
ATOM 1581 C C . PRO A 1 200 ? -3.930 -47.099 -22.259 1.00 19.31 197 PRO A C 1
ATOM 1582 O O . PRO A 1 200 ? -3.386 -48.068 -22.798 1.00 17.29 197 PRO A O 1
ATOM 1586 N N . ALA A 1 201 ? -4.425 -46.087 -22.916 1.00 18.93 198 ALA A N 1
ATOM 1587 C CA . ALA A 1 201 ? -4.318 -45.961 -24.381 1.00 20.63 198 ALA A CA 1
ATOM 1588 C C . ALA A 1 201 ? -3.518 -44.721 -24.738 1.00 18.39 198 ALA A C 1
ATOM 1589 O O . ALA A 1 201 ? -3.785 -43.646 -24.185 1.00 19.45 198 ALA A O 1
ATOM 1591 N N . PHE A 1 202 ? -2.506 -44.882 -25.601 1.00 16.85 199 PHE A N 1
ATOM 1592 C CA . PHE A 1 202 ? -1.613 -43.854 -25.988 1.00 15.69 199 PHE A CA 1
ATOM 1593 C C . PHE A 1 202 ? -1.831 -43.475 -27.457 1.00 17.34 199 PHE A C 1
ATOM 1594 O O . PHE A 1 202 ? -1.964 -44.333 -28.307 1.00 18.12 199 PHE A O 1
ATOM 1602 N N . LEU A 1 203 ? -1.751 -42.200 -27.746 1.00 17.09 200 LEU A N 1
ATOM 1603 C CA . LEU A 1 203 ? -1.786 -41.706 -29.135 1.00 17.10 200 LEU A CA 1
ATOM 1604 C C . LEU A 1 203 ? -0.439 -41.944 -29.741 1.00 16.15 200 LEU A C 1
ATOM 1605 O O . LEU A 1 203 ? 0.534 -42.096 -29.023 1.00 15.18 200 LEU A O 1
ATOM 1610 N N . PRO A 1 204 ? -0.332 -41.913 -31.079 1.00 16.48 201 PRO A N 1
ATOM 1611 C CA . PRO A 1 204 ? 1.011 -42.163 -31.662 1.00 15.77 201 PRO A CA 1
ATOM 1612 C C . PRO A 1 204 ? 1.943 -41.022 -31.313 1.00 16.15 201 PRO A C 1
ATOM 1613 O O . PRO A 1 204 ? 1.518 -39.881 -30.988 1.00 15.17 201 PRO A O 1
ATOM 1617 N N . ASP A 1 205 ? 3.224 -41.295 -31.418 1.00 15.84 202 ASP A N 1
ATOM 1618 C CA . ASP A 1 205 ? 4.202 -40.344 -31.014 1.00 17.81 202 ASP A CA 1
ATOM 1619 C C . ASP A 1 205 ? 4.172 -39.020 -31.765 1.00 20.49 202 ASP A C 1
ATOM 1620 O O . ASP A 1 205 ? 4.596 -37.982 -31.225 1.00 18.12 202 ASP A O 1
ATOM 1625 N N . GLU A 1 206 ? 3.728 -39.050 -33.023 1.00 19.85 203 GLU A N 1
ATOM 1626 C CA . GLU A 1 206 ? 3.856 -37.878 -33.868 1.00 23.79 203 GLU A CA 1
ATOM 1627 C C . GLU A 1 206 ? 2.608 -36.950 -33.795 1.00 22.05 203 GLU A C 1
ATOM 1628 O O . GLU A 1 206 ? 2.455 -36.090 -34.694 1.00 22.88 203 GLU A O 1
ATOM 1634 N N . VAL A 1 207 ? 1.695 -37.154 -32.842 1.00 15.15 204 VAL A N 1
ATOM 1635 C CA . VAL A 1 207 ? 0.500 -36.350 -32.860 1.00 13.75 204 VAL A CA 1
ATOM 1636 C C . VAL A 1 207 ? 0.349 -35.669 -31.501 1.00 14.12 204 VAL A C 1
ATOM 1637 O O . VAL A 1 207 ? 1.046 -36.005 -30.531 1.00 13.83 204 VAL A O 1
ATOM 1641 N N . ASP A 1 208 ? -0.559 -34.712 -31.436 1.00 13.49 205 ASP A N 1
ATOM 1642 C CA . ASP A 1 208 ? -0.752 -33.965 -30.159 1.00 13.86 205 ASP A CA 1
ATOM 1643 C C . ASP A 1 208 ? -2.210 -33.892 -29.813 1.00 13.54 205 ASP A C 1
ATOM 1644 O O . ASP A 1 208 ? -3.040 -34.572 -30.405 1.00 12.74 205 ASP A O 1
ATOM 1649 N N . GLY A 1 209 ? -2.553 -33.152 -28.754 1.00 12.51 206 GLY A N 1
ATOM 1650 C CA . GLY A 1 209 ? -3.924 -33.044 -28.307 1.00 13.44 206 GLY A CA 1
ATOM 1651 C C . GLY A 1 209 ? -4.940 -32.462 -29.256 1.00 13.90 206 GLY A C 1
ATOM 1652 O O . GLY A 1 209 ? -6.140 -32.665 -29.034 1.00 12.81 206 GLY A O 1
ATOM 1653 N N . ARG A 1 210 ? -4.486 -31.922 -30.406 1.00 14.13 207 ARG A N 1
ATOM 1654 C CA . ARG A 1 210 ? -5.465 -31.626 -31.455 1.00 13.25 207 ARG A CA 1
ATOM 1655 C C . ARG A 1 210 ? -6.301 -32.832 -31.940 1.00 13.89 207 ARG A C 1
ATOM 1656 O O . ARG A 1 210 ? -7.445 -32.699 -32.343 1.00 12.76 207 ARG A O 1
ATOM 1664 N N . VAL A 1 211 ? -5.741 -34.024 -31.803 1.00 13.39 208 VAL A N 1
ATOM 1665 C CA . VAL A 1 211 ? -6.460 -35.225 -32.139 1.00 13.75 208 VAL A CA 1
ATOM 1666 C C . VAL A 1 211 ? -7.648 -35.416 -31.187 1.00 13.12 208 VAL A C 1
ATOM 1667 O O . VAL A 1 211 ? -8.752 -35.770 -31.588 1.00 12.36 208 VAL A O 1
ATOM 1671 N N . LEU A 1 212 ? -7.444 -35.102 -29.898 1.00 12.30 209 LEU A N 1
ATOM 1672 C CA . LEU A 1 212 ? -8.531 -35.260 -28.912 1.00 12.69 209 LEU A CA 1
ATOM 1673 C C . LEU A 1 212 ? -9.637 -34.219 -29.187 1.00 13.97 209 LEU A C 1
ATOM 1674 O O . LEU A 1 212 ? -10.830 -34.502 -29.068 1.00 13.80 209 LEU A O 1
ATOM 1679 N N . PHE A 1 213 ? -9.226 -33.033 -29.644 1.00 12.91 210 PHE A N 1
ATOM 1680 C CA . PHE A 1 213 ? -10.210 -32.012 -29.963 1.00 15.91 210 PHE A CA 1
ATOM 1681 C C . PHE A 1 213 ? -11.019 -32.440 -31.171 1.00 15.12 210 PHE A C 1
ATOM 1682 O O . PHE A 1 213 ? -12.202 -32.212 -31.211 1.00 14.34 210 PHE A O 1
ATOM 1690 N N . GLU A 1 214 ? -10.356 -33.023 -32.183 1.00 14.88 211 GLU A N 1
ATOM 1691 C CA . GLU A 1 214 ? -11.082 -33.514 -33.359 1.00 15.27 211 GLU A CA 1
ATOM 1692 C C . GLU A 1 214 ? -12.125 -34.523 -33.004 1.00 14.25 211 GLU A C 1
ATOM 1693 O O . GLU A 1 214 ? -13.253 -34.470 -33.483 1.00 16.13 211 GLU A O 1
ATOM 1699 N N . ARG A 1 215 ? -11.741 -35.475 -32.180 1.00 16.15 212 ARG A N 1
ATOM 1700 C CA . ARG A 1 215 ? -12.648 -36.500 -31.693 1.00 15.13 212 ARG A CA 1
ATOM 1701 C C . ARG A 1 215 ? -13.861 -35.906 -30.932 1.00 15.67 212 ARG A C 1
ATOM 1702 O O . ARG A 1 215 ? -15.020 -36.330 -31.172 1.00 16.19 212 ARG A O 1
ATOM 1710 N N . ALA A 1 216 ? -13.583 -34.926 -30.058 1.00 15.18 213 ALA A N 1
ATOM 1711 C CA . ALA A 1 216 ? -14.643 -34.192 -29.384 1.00 15.07 213 ALA A CA 1
ATOM 1712 C C . ALA A 1 216 ? -15.576 -33.512 -30.360 1.00 15.22 213 ALA A C 1
ATOM 1713 O O . ALA A 1 216 ? -16.817 -33.589 -30.220 1.00 16.20 213 ALA A O 1
ATOM 1715 N N . THR A 1 217 ? -15.007 -32.815 -31.314 1.00 17.42 214 THR A N 1
ATOM 1716 C CA . THR A 1 217 ? -15.839 -32.107 -32.252 1.00 20.19 214 THR A CA 1
ATOM 1717 C C . THR A 1 217 ? -16.656 -33.048 -33.114 1.00 20.07 214 THR A C 1
ATOM 1718 O O . THR A 1 217 ? -17.850 -32.775 -33.390 1.00 17.26 214 THR A O 1
ATOM 1722 N N . ALA A 1 218 ? -16.038 -34.175 -33.498 1.00 17.82 215 ALA A N 1
ATOM 1723 C CA . ALA A 1 218 ? -16.801 -35.138 -34.261 1.00 17.98 215 ALA A CA 1
ATOM 1724 C C . ALA A 1 218 ? -18.006 -35.634 -33.476 1.00 18.01 215 ALA A C 1
ATOM 1725 O O . ALA A 1 218 ? -19.099 -35.837 -34.042 1.00 18.06 215 ALA A O 1
ATOM 1727 N N . ARG A 1 219 ? -17.791 -35.856 -32.177 1.00 18.55 216 ARG A N 1
ATOM 1728 C CA . ARG A 1 219 ? -18.888 -36.312 -31.290 1.00 20.43 216 ARG A CA 1
ATOM 1729 C C . ARG A 1 219 ? -20.023 -35.263 -31.229 1.00 23.30 216 ARG A C 1
ATOM 1730 O O . ARG A 1 219 ? -21.202 -35.585 -31.479 1.00 21.81 216 ARG A O 1
ATOM 1738 N N . TRP A 1 220 ? -19.705 -34.006 -30.960 1.00 21.50 217 TRP A N 1
ATOM 1739 C CA . TRP A 1 220 ? -20.855 -33.066 -30.907 1.00 28.01 217 TRP A CA 1
ATOM 1740 C C . TRP A 1 220 ? -21.547 -32.832 -32.238 1.00 26.30 217 TRP A C 1
ATOM 1741 O O . TRP A 1 220 ? -22.744 -32.618 -32.285 1.00 28.00 217 TRP A O 1
ATOM 1752 N N . LYS A 1 221 ? -20.833 -32.940 -33.317 1.00 26.23 218 LYS A N 1
ATOM 1753 C CA . LYS A 1 221 ? -21.467 -32.834 -34.649 1.00 30.87 218 LYS A CA 1
ATOM 1754 C C . LYS A 1 221 ? -22.381 -34.022 -34.920 1.00 36.68 218 LYS A C 1
ATOM 1755 O O . LYS A 1 221 ? -23.493 -33.860 -35.423 1.00 41.03 218 LYS A O 1
ATOM 1761 N N . ALA A 1 222 ? -21.936 -35.220 -34.577 1.00 38.39 219 ALA A N 1
ATOM 1762 C CA . ALA A 1 222 ? -22.828 -36.380 -34.650 1.00 39.36 219 ALA A CA 1
ATOM 1763 C C . ALA A 1 222 ? -24.028 -36.216 -33.681 1.00 39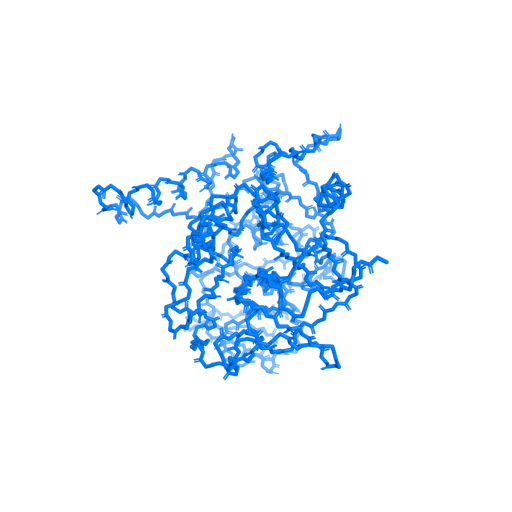.53 219 ALA A C 1
ATOM 1764 O O . ALA A 1 222 ? -25.127 -36.514 -34.075 1.00 51.91 219 ALA A O 1
ATOM 1766 N N . GLN A 1 223 ? -23.834 -35.704 -32.462 1.00 46.25 220 GLN A N 1
ATOM 1767 C CA . GLN A 1 223 ? -24.926 -35.457 -31.468 1.00 47.21 220 GLN A CA 1
ATOM 1768 C C . GLN A 1 223 ? -25.944 -34.405 -31.971 1.00 55.32 220 GLN A C 1
ATOM 1769 O O . GLN A 1 223 ? -26.577 -33.744 -31.164 1.00 60.27 220 GLN A O 1
ATOM 1775 N N . GLN A 1 224 ? -26.149 -34.279 -33.276 1.00 58.30 221 GLN A N 1
ATOM 1776 C CA . GLN A 1 224 ? -26.618 -33.023 -33.863 1.00 58.98 221 GLN A CA 1
ATOM 1777 C C . GLN A 1 224 ? -26.729 -33.069 -35.396 1.00 57.98 221 GLN A C 1
ATOM 1778 O O . GLN A 1 224 ? -27.174 -32.098 -35.999 1.00 63.33 221 GLN A O 1
ATOM 1784 N N . GLU A 1 225 ? -26.277 -34.143 -36.044 1.00 52.69 222 GLU A N 1
ATOM 1785 C CA . GLU A 1 225 ? -26.801 -34.532 -37.355 1.00 53.98 222 GLU A CA 1
ATOM 1786 C C . GLU A 1 225 ? -27.547 -35.871 -37.106 1.00 60.14 222 GLU A C 1
ATOM 1787 O O . GLU A 1 225 ? -28.148 -36.049 -36.018 1.00 52.26 222 GLU A O 1
ATOM 1789 N N . GLY A 1 226 ? -27.512 -36.799 -38.070 1.00 64.50 223 GLY A N 1
ATOM 1790 C CA . GLY A 1 226 ? -27.751 -38.228 -37.763 1.00 66.49 223 GLY A CA 1
ATOM 1791 C C . GLY A 1 226 ? -26.878 -38.768 -36.607 1.00 68.31 223 GLY A C 1
ATOM 1792 O O . GLY A 1 226 ? -25.768 -39.289 -36.817 1.00 61.75 223 GLY A O 1
ATOM 1793 N N . ARG A 1 227 ? -27.391 -38.655 -35.386 1.00 66.93 224 ARG A N 1
ATOM 1794 C CA . ARG A 1 227 ? -26.616 -38.952 -34.172 1.00 71.86 224 ARG A CA 1
ATOM 1795 C C . ARG A 1 227 ? -26.381 -40.440 -33.992 1.00 73.48 224 ARG A C 1
ATOM 1796 O O . ARG A 1 227 ? -27.343 -41.179 -33.798 1.00 89.58 224 ARG A O 1
ATOM 1798 N N . SER A 1 228 ? -25.129 -40.895 -34.046 1.00 66.84 225 SER A N 1
ATOM 1799 C CA . SER A 1 228 ? -24.820 -42.331 -33.757 1.00 65.68 225 SER A CA 1
ATOM 1800 C C . SER A 1 228 ? -23.348 -42.549 -33.295 1.00 62.32 225 SER A C 1
ATOM 1801 O O . SER A 1 228 ? -22.824 -41.726 -32.563 1.00 63.48 225 SER A O 1
ATOM 1803 N N . ILE A 1 229 ? -22.686 -43.639 -33.694 1.00 69.21 226 ILE A N 1
ATOM 1804 C CA . ILE A 1 229 ? -21.255 -43.900 -33.317 1.00 64.61 226 ILE A CA 1
ATOM 1805 C C . ILE A 1 229 ? -21.012 -44.152 -31.798 1.00 61.08 226 ILE A C 1
ATOM 1806 O O . ILE A 1 229 ? -20.580 -43.262 -31.054 1.00 51.02 226 ILE A O 1
ATOM 1808 N N . ASP A 1 230 ? -21.352 -45.375 -31.369 1.00 59.21 227 ASP A N 1
ATOM 1809 C CA . ASP A 1 230 ? -20.883 -46.004 -30.137 1.00 55.07 227 ASP A CA 1
ATOM 1810 C C . ASP A 1 230 ? -19.559 -46.740 -30.428 1.00 49.39 227 ASP A C 1
ATOM 1811 O O . ASP A 1 230 ? -18.801 -47.044 -29.509 1.00 44.11 227 ASP A O 1
ATOM 1813 N N . GLU A 1 231 ? -19.297 -47.052 -31.709 1.00 40.97 228 GLU A N 1
ATOM 1814 C CA . GLU A 1 231 ? -18.158 -47.917 -32.116 1.00 36.14 228 GLU A CA 1
ATOM 1815 C C . GLU A 1 231 ? -17.438 -47.196 -33.251 1.00 32.35 228 GLU A C 1
ATOM 1816 O O . GLU A 1 231 ? -18.090 -46.983 -34.255 1.00 30.51 228 GLU A O 1
ATOM 1822 N N . PRO A 1 232 ? -16.152 -46.802 -33.093 1.00 29.27 229 PRO A N 1
ATOM 1823 C CA . PRO A 1 232 ? -15.391 -46.966 -31.830 1.00 27.64 229 PRO A CA 1
ATOM 1824 C C . PRO A 1 232 ? -15.815 -45.959 -30.777 1.00 30.26 229 PRO A C 1
ATOM 1825 O O . PRO A 1 232 ? -16.339 -44.937 -31.135 1.00 30.16 229 PRO A O 1
ATOM 1829 N N . ALA A 1 233 ? -15.571 -46.282 -29.514 1.00 29.02 230 ALA A N 1
ATOM 1830 C CA . ALA A 1 233 ? -15.537 -45.306 -28.429 1.00 34.19 230 ALA A CA 1
ATOM 1831 C C . ALA A 1 233 ? -14.735 -44.054 -28.802 1.00 36.11 230 ALA A C 1
ATOM 1832 O O . ALA A 1 233 ? -13.879 -44.065 -29.705 1.00 31.98 230 ALA A O 1
ATOM 1834 N N . GLY A 1 234 ? -14.942 -43.014 -28.014 1.00 34.26 231 GLY A N 1
ATOM 1835 C CA . GLY A 1 234 ? -14.309 -41.772 -28.231 1.00 32.01 231 GLY A CA 1
ATOM 1836 C C . GLY A 1 234 ? -12.836 -41.770 -27.994 1.00 30.21 231 GLY A C 1
ATOM 1837 O O . GLY A 1 234 ? -12.118 -41.017 -28.700 1.00 30.48 231 GLY A O 1
ATOM 1838 N N . GLY A 1 235 ? -12.384 -42.515 -26.976 1.00 27.41 232 GLY A N 1
ATOM 1839 C CA . GLY A 1 235 ? -10.983 -42.436 -26.560 1.00 25.74 232 GLY A CA 1
ATOM 1840 C C . GLY A 1 235 ? -10.653 -40.987 -26.202 1.00 25.77 232 GLY A C 1
ATOM 1841 O O . GLY A 1 235 ? -9.623 -40.459 -26.630 1.00 25.13 232 GLY A O 1
ATOM 1842 N N . PHE A 1 236 ? -11.566 -40.284 -25.512 1.00 23.02 233 PHE A N 1
ATOM 1843 C CA . PHE A 1 236 ? -11.460 -38.820 -25.365 1.00 27.54 233 PHE A CA 1
ATOM 1844 C C . PHE A 1 236 ? -10.349 -38.364 -24.447 1.00 29.84 233 PHE A C 1
ATOM 1845 O O . PHE A 1 236 ? -9.977 -37.183 -24.538 1.00 36.05 233 PHE A O 1
ATOM 1853 N N . GLY A 1 237 ? -9.869 -39.274 -23.615 1.00 29.28 234 GLY A N 1
ATOM 1854 C CA . GLY A 1 237 ? -8.678 -39.100 -22.728 1.00 37.91 234 GLY A CA 1
ATOM 1855 C C . GLY A 1 237 ? -7.569 -40.138 -22.973 1.00 32.87 234 GLY A C 1
ATOM 1856 O O . GLY A 1 237 ? -6.903 -40.691 -22.049 1.00 34.31 234 GLY A O 1
ATOM 1857 N N . ASP A 1 238 ? -7.354 -40.434 -24.264 1.00 21.88 235 ASP A N 1
ATOM 1858 C CA . ASP A 1 238 ? -6.138 -41.111 -24.651 1.00 18.07 235 ASP A CA 1
ATOM 1859 C C . ASP A 1 238 ? -4.981 -40.181 -24.373 1.00 16.30 235 ASP A C 1
ATOM 1860 O O . ASP A 1 238 ? -5.083 -38.960 -24.380 1.00 18.00 235 ASP A O 1
ATOM 1865 N N . ILE A 1 239 ? -3.828 -40.790 -24.150 1.00 14.22 236 ILE A N 1
ATOM 1866 C CA . ILE A 1 239 ? -2.640 -40.085 -23.656 1.00 14.81 236 ILE A CA 1
ATOM 1867 C C . ILE A 1 239 ? -1.762 -39.551 -24.741 1.00 14.84 236 ILE A C 1
ATOM 1868 O O . ILE A 1 239 ? -1.326 -40.285 -25.655 1.00 14.27 236 ILE A O 1
ATOM 1873 N N . VAL A 1 240 ? -1.465 -38.265 -24.644 1.00 14.12 237 VAL A N 1
ATOM 1874 C CA . VAL A 1 240 ? -0.558 -37.600 -25.598 1.00 13.95 237 VAL A CA 1
ATOM 1875 C C . VAL A 1 240 ? 0.894 -37.845 -25.217 1.00 14.18 237 VAL A C 1
ATOM 1876 O O . VAL A 1 240 ? 1.240 -37.739 -24.036 1.00 14.47 237 VAL A O 1
ATOM 1880 N N . MET A 1 241 ? 1.749 -38.177 -26.205 1.00 14.25 238 MET A N 1
ATOM 1881 C CA . MET A 1 241 ? 3.142 -38.547 -25.938 1.00 14.73 238 MET A CA 1
ATOM 1882 C C . MET A 1 241 ? 4.031 -37.313 -25.848 1.00 15.18 238 MET A C 1
ATOM 1883 O O . MET A 1 241 ? 4.985 -37.094 -26.621 1.00 14.72 238 MET A O 1
ATOM 1888 N N . VAL A 1 242 ? 3.748 -36.516 -24.826 1.00 15.41 239 VAL A N 1
ATOM 1889 C CA . VAL A 1 242 ? 4.547 -35.331 -24.540 1.00 15.93 239 VAL A CA 1
ATOM 1890 C C . VAL A 1 242 ? 5.956 -35.818 -24.130 1.00 17.51 239 VAL A C 1
ATOM 1891 O O . VAL A 1 242 ? 6.096 -36.947 -23.728 1.00 16.02 239 VAL A O 1
ATOM 1895 N N . PRO A 1 243 ? 6.987 -34.970 -24.215 1.00 16.73 240 PRO A N 1
ATOM 1896 C CA . PRO A 1 243 ? 8.380 -35.415 -24.006 1.00 17.95 240 PRO A CA 1
ATOM 1897 C C . PRO A 1 243 ? 8.627 -36.234 -22.738 1.00 17.95 240 PRO A C 1
ATOM 1898 O O . PRO A 1 243 ? 9.238 -37.314 -22.823 1.00 17.25 240 PRO A O 1
ATOM 1902 N N . PRO A 1 244 ? 8.127 -35.809 -21.580 1.00 16.93 241 PRO A N 1
ATOM 1903 C CA . PRO A 1 244 ? 8.453 -36.679 -20.434 1.00 17.05 241 PRO A CA 1
ATOM 1904 C C . PRO A 1 244 ? 7.794 -38.016 -20.457 1.00 15.87 241 PRO A C 1
ATOM 1905 O O . PRO A 1 244 ? 8.309 -38.980 -19.852 1.00 15.95 241 PRO A O 1
ATOM 1909 N N . VAL A 1 245 ? 6.634 -38.079 -21.069 1.00 13.78 242 VAL A N 1
ATOM 1910 C CA . VAL A 1 245 ? 5.911 -39.363 -21.176 1.00 15.98 242 VAL A CA 1
ATOM 1911 C C . VAL A 1 245 ? 6.627 -40.272 -22.227 1.00 16.23 242 VAL A C 1
ATOM 1912 O O . VAL A 1 245 ? 6.825 -41.440 -22.007 1.00 17.85 242 VAL A O 1
ATOM 1916 N N . ARG A 1 246 ? 7.079 -39.705 -23.326 1.00 18.18 243 ARG A N 1
ATOM 1917 C CA . ARG A 1 246 ? 7.887 -40.511 -24.308 1.00 20.95 243 ARG A CA 1
ATOM 1918 C C . ARG A 1 246 ? 9.189 -41.032 -23.658 1.00 22.75 243 ARG A C 1
ATOM 1919 O O . ARG A 1 246 ? 9.557 -42.188 -23.831 1.00 20.06 243 ARG A O 1
ATOM 1921 N N . GLU A 1 247 ? 9.862 -40.217 -22.841 1.00 22.30 244 GLU A N 1
ATOM 1922 C CA . GLU A 1 247 ? 11.033 -40.651 -22.086 1.00 24.40 244 GLU A CA 1
ATOM 1923 C C . GLU A 1 247 ? 10.712 -41.745 -21.066 1.00 24.90 244 GLU A C 1
ATOM 1924 O O . GLU A 1 247 ? 11.411 -42.747 -21.003 1.00 24.07 244 GLU A O 1
ATOM 1930 N N . ALA A 1 248 ? 9.615 -41.606 -20.326 1.00 21.06 245 ALA A N 1
ATOM 1931 C CA . ALA A 1 248 ? 9.176 -42.644 -19.448 1.00 20.27 245 ALA A CA 1
ATOM 1932 C C . ALA A 1 248 ? 8.945 -43.989 -20.171 1.00 20.36 245 ALA A C 1
ATOM 1933 O O . ALA A 1 248 ? 9.198 -45.096 -19.624 1.00 20.79 245 ALA A O 1
ATOM 1935 N N . ARG A 1 249 ? 8.396 -43.935 -21.362 1.00 20.86 246 ARG A N 1
ATOM 1936 C CA . ARG A 1 249 ? 8.103 -45.163 -22.047 1.00 24.25 246 ARG A CA 1
ATOM 1937 C C . ARG A 1 249 ? 9.403 -45.927 -22.301 1.00 26.96 246 ARG A C 1
ATOM 1938 O O . ARG A 1 249 ? 9.429 -47.127 -22.117 1.00 24.21 246 ARG A O 1
ATOM 1946 N N . GLU A 1 250 ? 10.487 -45.217 -22.628 1.00 29.46 247 GLU A N 1
ATOM 1947 C CA . GLU A 1 250 ? 11.765 -45.853 -22.968 1.00 31.99 247 GLU A CA 1
ATOM 1948 C C . GLU A 1 250 ? 12.339 -46.499 -21.729 1.00 33.22 247 GLU A C 1
ATOM 1949 O O . GLU A 1 250 ? 13.168 -47.364 -21.852 1.00 32.27 247 GLU A O 1
ATOM 1951 N N . ARG A 1 251 ? 11.921 -46.077 -20.529 1.00 26.48 248 ARG A N 1
ATOM 1952 C CA . ARG A 1 251 ? 12.452 -46.662 -19.336 1.00 29.92 248 ARG A CA 1
ATOM 1953 C C . ARG A 1 251 ? 11.576 -47.737 -18.762 1.00 23.76 248 ARG A C 1
ATOM 1954 O O . ARG A 1 251 ? 11.796 -48.188 -17.658 1.00 29.68 248 ARG A O 1
ATOM 1962 N N . GLY A 1 252 ? 10.551 -48.114 -19.482 1.00 20.95 249 GLY A N 1
ATOM 1963 C CA . GLY A 1 252 ? 9.697 -49.169 -19.064 1.00 22.62 249 GLY A CA 1
ATOM 1964 C C . GLY A 1 252 ? 8.665 -48.717 -18.036 1.00 22.08 249 GLY A C 1
ATOM 1965 O O . GLY A 1 252 ? 8.033 -49.543 -17.425 1.00 22.66 249 GLY A O 1
ATOM 1966 N N . VAL A 1 253 ? 8.474 -47.408 -17.858 1.00 20.28 250 VAL A N 1
ATOM 1967 C CA . VAL A 1 253 ? 7.610 -46.985 -16.727 1.00 18.43 250 VAL A CA 1
ATOM 1968 C C . VAL A 1 253 ? 6.143 -47.047 -16.974 1.00 17.67 250 VAL A C 1
ATOM 1969 O O . VAL A 1 253 ? 5.330 -47.167 -15.981 1.00 15.21 250 VAL A O 1
ATOM 1973 N N . LEU A 1 254 ? 5.749 -47.032 -18.263 1.00 16.77 251 LEU A N 1
ATOM 1974 C CA . LEU A 1 254 ? 4.324 -46.920 -18.600 1.00 17.83 251 LEU A CA 1
ATOM 1975 C C . LEU A 1 254 ? 3.594 -48.282 -18.654 1.00 20.85 251 LEU A C 1
ATOM 1976 O O . LEU A 1 254 ? 3.047 -48.692 -19.691 1.00 21.83 251 LEU A O 1
ATOM 1981 N N . VAL A 1 255 ? 3.513 -48.943 -17.498 1.00 18.38 252 VAL A N 1
ATOM 1982 C CA . VAL A 1 255 ? 2.804 -50.171 -17.387 1.00 20.19 252 VAL A CA 1
ATOM 1983 C C . VAL A 1 255 ? 1.894 -50.033 -16.182 1.00 16.87 252 VAL A C 1
ATOM 1984 O O . VAL A 1 255 ? 2.265 -49.359 -15.195 1.00 17.09 252 VAL A O 1
ATOM 1988 N N . ALA A 1 256 ? 0.684 -50.515 -16.316 1.00 16.99 253 ALA A N 1
ATOM 1989 C CA . ALA A 1 256 ? -0.341 -50.333 -15.243 1.00 17.72 253 ALA A CA 1
ATOM 1990 C C . ALA A 1 256 ? -0.964 -51.589 -14.832 1.00 19.19 253 ALA A C 1
ATOM 1991 O O . ALA A 1 256 ? -1.166 -52.465 -15.670 1.00 20.00 253 ALA A O 1
ATOM 1993 N N . GLU A 1 257 ? -1.444 -51.602 -13.587 1.00 18.68 254 GLU A N 1
ATOM 1994 C CA . GLU A 1 257 ? -2.278 -52.644 -13.081 1.00 20.58 254 GLU A CA 1
ATOM 1995 C C . GLU A 1 257 ? -3.727 -52.141 -13.011 1.00 17.14 254 GLU A C 1
ATOM 1996 O O . GLU A 1 257 ? -3.942 -50.907 -12.849 1.00 17.33 254 GLU A O 1
ATOM 2002 N N . ARG A 1 258 ? -4.656 -53.098 -12.913 1.00 17.00 255 ARG A N 1
ATOM 2003 C CA . ARG A 1 258 ? -6.054 -52.843 -12.624 1.00 17.00 255 ARG A CA 1
ATOM 2004 C C . ARG A 1 258 ? -6.207 -52.526 -11.113 1.00 16.73 255 ARG A C 1
ATOM 2005 O O . ARG A 1 258 ? -5.273 -52.775 -10.306 1.00 16.02 255 ARG A O 1
ATOM 2013 N N . PRO A 1 259 ? -7.346 -51.936 -10.731 1.00 18.13 256 PRO A N 1
ATOM 2014 C CA . PRO A 1 259 ? -7.423 -51.496 -9.340 1.00 18.24 256 PRO A CA 1
ATOM 2015 C C . PRO A 1 259 ? -7.260 -52.585 -8.282 1.00 19.58 256 PRO A C 1
ATOM 2016 O O . PRO A 1 259 ? -7.755 -53.736 -8.431 1.00 18.89 256 PRO A O 1
ATOM 2020 N N . PHE A 1 260 ? -6.610 -52.191 -7.189 1.00 18.62 257 PHE A N 1
ATOM 2021 C CA . PHE A 1 260 ? -6.524 -52.987 -5.970 1.00 17.37 257 PHE A CA 1
ATOM 2022 C C . PHE A 1 260 ? -7.896 -53.015 -5.276 1.00 18.97 257 PHE A C 1
ATOM 2023 O O . PHE A 1 260 ? -8.851 -52.395 -5.714 1.00 17.59 257 PHE A O 1
ATOM 2031 N N . ALA A 1 261 ? -8.020 -53.828 -4.238 1.00 20.33 258 ALA A N 1
ATOM 2032 C CA . ALA A 1 261 ? -9.263 -53.987 -3.521 1.00 20.47 258 ALA A CA 1
ATOM 2033 C C . ALA A 1 261 ? -9.334 -53.145 -2.297 1.00 19.76 258 ALA A C 1
ATOM 2034 O O . ALA A 1 261 ? -10.424 -52.695 -1.974 1.00 19.09 258 ALA A O 1
ATOM 2036 N N . ARG A 1 262 ? -8.220 -52.958 -1.582 1.00 17.22 259 ARG A N 1
ATOM 2037 C CA . ARG A 1 262 ? -8.188 -52.226 -0.323 1.00 19.80 259 ARG A CA 1
ATOM 2038 C C . ARG A 1 262 ? -6.824 -51.757 0.038 1.00 20.61 259 ARG A C 1
ATOM 2039 O O . ARG A 1 262 ? -5.812 -52.253 -0.488 1.00 21.83 259 ARG A O 1
ATOM 2047 N N . PHE A 1 263 ? -6.770 -50.829 0.981 1.00 18.50 260 PHE A N 1
ATOM 2048 C CA . PHE A 1 263 ? -5.604 -50.388 1.575 1.00 18.54 260 PHE A CA 1
ATOM 2049 C C . PHE A 1 263 ? -5.373 -51.213 2.836 1.00 19.02 260 PHE A C 1
ATOM 2050 O O . PHE A 1 263 ? -6.338 -51.686 3.424 1.00 20.11 260 PHE A O 1
ATOM 2058 N N . THR A 1 264 ? -4.109 -51.343 3.187 1.00 19.64 261 THR A N 1
ATOM 2059 C CA . THR A 1 264 ? -3.688 -51.855 4.487 1.00 22.73 261 THR A CA 1
ATOM 2060 C C . THR A 1 264 ? -2.936 -50.732 5.161 1.00 23.95 261 THR A C 1
ATOM 2061 O O . THR A 1 264 ? -2.763 -49.656 4.575 1.00 22.97 261 THR A O 1
ATOM 2065 N N . GLU A 1 265 ? -2.402 -50.970 6.381 1.00 24.26 262 GLU A N 1
ATOM 2066 C CA . GLU A 1 265 ? -1.489 -49.995 6.978 1.00 23.81 262 GLU A CA 1
ATOM 2067 C C . GLU A 1 265 ? -0.264 -49.656 6.126 1.00 20.44 262 GLU A C 1
ATOM 2068 O O . GLU A 1 265 ? 0.279 -48.561 6.238 1.00 20.93 262 GLU A O 1
ATOM 2074 N N . THR A 1 266 ? 0.248 -50.613 5.330 1.00 20.77 263 THR A N 1
ATOM 2075 C CA . THR A 1 266 ? 1.553 -50.440 4.718 1.00 18.84 263 THR A CA 1
ATOM 2076 C C . THR A 1 266 ? 1.475 -50.360 3.218 1.00 16.70 263 THR A C 1
ATOM 2077 O O . THR A 1 266 ? 2.513 -50.163 2.614 1.00 17.67 263 THR A O 1
ATOM 2081 N N . GLY A 1 267 ? 0.293 -50.533 2.627 1.00 18.67 264 GLY A N 1
ATOM 2082 C CA . GLY A 1 267 ? 0.181 -50.384 1.166 1.00 18.26 264 GLY A CA 1
ATOM 2083 C C . GLY A 1 267 ? -1.158 -50.831 0.716 1.00 19.00 264 GLY A C 1
ATOM 2084 O O . GLY A 1 267 ? -2.188 -50.483 1.338 1.00 21.02 264 GLY A O 1
ATOM 2085 N N . VAL A 1 268 ? -1.208 -51.619 -0.355 1.00 18.82 265 VAL A N 1
ATOM 2086 C CA . VAL A 1 268 ? -2.497 -52.078 -0.879 1.00 17.55 265 VAL A CA 1
ATOM 2087 C C . VAL A 1 268 ? -2.517 -53.586 -1.141 1.00 18.61 265 VAL A C 1
ATOM 2088 O O . VAL A 1 268 ? -1.475 -54.240 -1.189 1.00 18.66 265 VAL A O 1
ATOM 2092 N N . GLU A 1 269 ? -3.687 -54.100 -1.391 1.00 19.63 266 GLU A N 1
ATOM 2093 C CA . GLU A 1 269 ? -3.896 -55.534 -1.611 1.00 21.63 266 GLU A CA 1
ATOM 2094 C C . GLU A 1 269 ? -4.999 -55.702 -2.613 1.00 21.16 266 GLU A C 1
ATOM 2095 O O . GLU A 1 269 ? -5.968 -54.898 -2.616 1.00 19.56 266 GLU A O 1
ATOM 2101 N N . TRP A 1 270 ? -4.824 -56.668 -3.512 1.00 18.15 267 TRP A N 1
ATOM 2102 C CA . TRP A 1 270 ? -5.816 -57.060 -4.479 1.00 18.21 267 TRP A CA 1
ATOM 2103 C C . TRP A 1 270 ? -6.525 -58.325 -4.093 1.00 24.01 267 TRP A C 1
ATOM 2104 O O . TRP A 1 270 ? -5.995 -59.126 -3.307 1.00 26.89 267 TRP A O 1
ATOM 2115 N N . ALA A 1 271 ? -7.679 -58.549 -4.713 1.00 21.28 268 ALA A N 1
ATOM 2116 C CA . ALA A 1 271 ? -8.504 -59.723 -4.414 1.00 25.44 268 ALA A CA 1
ATOM 2117 C C . ALA A 1 271 ? -7.812 -61.021 -4.824 1.00 25.38 268 ALA A C 1
ATOM 2118 O O . ALA A 1 271 ? -8.182 -62.074 -4.373 1.00 24.95 268 ALA A O 1
ATOM 2120 N N . ASP A 1 272 ? -6.855 -60.935 -5.748 1.00 23.89 269 ASP A N 1
ATOM 2121 C CA . ASP A 1 272 ? -6.169 -62.117 -6.291 1.00 23.66 269 ASP A CA 1
ATOM 2122 C C . ASP A 1 272 ? -4.832 -62.434 -5.604 1.00 22.33 269 ASP A C 1
ATOM 2123 O O . ASP A 1 272 ? -4.112 -63.302 -6.079 1.00 22.39 269 ASP A O 1
ATOM 2128 N N . GLY A 1 273 ? -4.532 -61.825 -4.471 1.00 24.72 270 GLY A N 1
ATOM 2129 C CA . GLY A 1 273 ? -3.320 -62.132 -3.711 1.00 24.96 270 GLY A CA 1
ATOM 2130 C C . GLY A 1 273 ? -2.172 -61.135 -3.871 1.00 21.93 270 GLY A C 1
ATOM 2131 O O . GLY A 1 273 ? -1.232 -61.151 -3.073 1.00 20.65 270 GLY A O 1
ATOM 2132 N N . ARG A 1 274 ? -2.233 -60.270 -4.880 1.00 20.70 271 ARG A N 1
ATOM 2133 C CA . ARG A 1 274 ? -1.279 -59.193 -5.002 1.00 19.57 271 ARG A CA 1
ATOM 2134 C C . ARG A 1 274 ? -1.315 -58.359 -3.743 1.00 19.32 271 ARG A C 1
ATOM 2135 O O . ARG A 1 274 ? -2.392 -58.079 -3.179 1.00 18.32 271 ARG A O 1
ATOM 2143 N N . ARG A 1 275 ? -0.113 -58.010 -3.283 1.00 17.42 272 ARG A N 1
ATOM 2144 C CA . ARG A 1 275 ? 0.059 -57.212 -2.097 1.00 21.19 272 ARG A CA 1
ATOM 2145 C C . ARG A 1 275 ? 1.306 -56.416 -2.266 1.00 20.27 272 ARG A C 1
ATOM 2146 O O . ARG A 1 275 ? 2.363 -56.967 -2.590 1.00 22.40 272 ARG A O 1
ATOM 2154 N N . GLU A 1 276 ? 1.199 -55.107 -2.096 1.00 17.82 273 GLU A N 1
ATOM 2155 C CA . GLU A 1 276 ? 2.289 -54.204 -2.397 1.00 18.57 273 GLU A CA 1
ATOM 2156 C C . GLU A 1 276 ? 2.424 -53.181 -1.311 1.00 21.19 273 GLU A C 1
ATOM 2157 O O . GLU A 1 276 ? 1.500 -52.405 -1.080 1.00 19.69 273 GLU A O 1
ATOM 2163 N N . ASN A 1 277 ? 3.598 -53.129 -0.690 1.00 21.08 274 ASN A N 1
ATOM 2164 C CA . ASN A 1 277 ? 3.884 -52.018 0.211 1.00 24.08 274 ASN A CA 1
ATOM 2165 C C . ASN A 1 277 ? 4.302 -50.728 -0.458 1.00 19.05 274 ASN A C 1
ATOM 2166 O O . ASN A 1 277 ? 5.028 -50.701 -1.429 1.00 18.13 274 ASN A O 1
ATOM 2171 N N . LEU A 1 278 ? 3.764 -49.636 0.077 1.00 18.15 275 LEU A N 1
ATOM 2172 C CA . LEU A 1 278 ? 3.975 -48.337 -0.492 1.00 17.47 275 LEU A CA 1
ATOM 2173 C C . LEU A 1 278 ? 4.348 -47.286 0.545 1.00 16.71 275 LEU A C 1
ATOM 2174 O O . LEU A 1 278 ? 3.820 -47.307 1.654 1.00 19.08 275 LEU A O 1
ATOM 2179 N N . ASP A 1 279 ? 5.195 -46.351 0.142 1.00 16.40 276 ASP A N 1
ATOM 2180 C CA . ASP A 1 279 ? 5.460 -45.161 1.002 1.00 17.40 276 ASP A CA 1
ATOM 2181 C C . ASP A 1 279 ? 4.502 -43.984 0.679 1.00 18.06 276 ASP A C 1
ATOM 2182 O O . ASP A 1 279 ? 4.282 -43.127 1.530 1.00 15.08 276 ASP A O 1
ATOM 2187 N N . ALA A 1 280 ? 3.941 -43.955 -0.537 1.00 18.25 277 ALA A N 1
ATOM 2188 C CA . ALA A 1 280 ? 3.101 -42.812 -0.941 1.00 16.79 277 ALA A CA 1
ATOM 2189 C C . ALA A 1 280 ? 2.209 -43.150 -2.073 1.00 19.73 277 ALA A C 1
ATOM 2190 O O . ALA A 1 280 ? 2.535 -44.027 -2.897 1.00 17.20 277 ALA A O 1
ATOM 2192 N N . VAL A 1 281 ? 1.040 -42.508 -2.068 1.00 19.07 278 VAL A N 1
ATOM 2193 C CA . VAL A 1 281 ? 0.093 -42.632 -3.164 1.00 19.87 278 VAL A CA 1
ATOM 2194 C C . VAL A 1 281 ? -0.177 -41.237 -3.694 1.00 18.67 278 VAL A C 1
ATOM 2195 O O . VAL A 1 281 ? -0.435 -40.336 -2.897 1.00 16.73 278 VAL A O 1
ATOM 2199 N N . ILE A 1 282 ? -0.099 -41.067 -5.012 1.00 16.11 279 ILE A N 1
ATOM 2200 C CA . ILE A 1 282 ? -0.509 -39.819 -5.669 1.00 15.97 279 ILE A CA 1
ATOM 2201 C C . ILE A 1 282 ? -1.808 -40.070 -6.426 1.00 15.17 279 ILE A C 1
ATOM 2202 O O . ILE A 1 282 ? -1.822 -40.832 -7.385 1.00 15.07 279 ILE A O 1
ATOM 2207 N N . TRP A 1 283 ? -2.894 -39.475 -5.972 1.00 13.35 280 TRP A N 1
ATOM 2208 C CA . TRP A 1 283 ? -4.224 -39.754 -6.555 1.00 13.19 280 TRP A CA 1
ATOM 2209 C C . TRP A 1 283 ? -4.407 -38.835 -7.771 1.00 13.18 280 TRP A C 1
ATOM 2210 O O . TRP A 1 283 ? -4.570 -37.600 -7.621 1.00 11.76 280 TRP A O 1
ATOM 2221 N N . CYS A 1 284 ? -4.336 -39.401 -8.984 1.00 12.22 281 CYS A N 1
ATOM 2222 C CA . CYS A 1 284 ? -4.590 -38.654 -10.222 1.00 12.40 281 CYS A CA 1
ATOM 2223 C C . CYS A 1 284 ? -5.959 -39.095 -10.708 1.00 13.03 281 CYS A C 1
ATOM 2224 O O . CYS A 1 284 ? -6.133 -39.406 -11.918 1.00 14.08 281 CYS A O 1
ATOM 2227 N N . SER A 1 285 ? -6.902 -39.122 -9.769 1.00 12.71 282 SER A N 1
ATOM 2228 C CA . SER A 1 285 ? -8.247 -39.685 -9.898 1.00 13.09 282 SER A CA 1
ATOM 2229 C C . SER A 1 285 ? -9.342 -38.656 -10.318 1.00 13.30 282 SER A C 1
ATOM 2230 O O . SER A 1 285 ? -10.546 -38.979 -10.363 1.00 13.87 282 SER A O 1
ATOM 2233 N N . GLY A 1 286 ? -8.917 -37.482 -10.693 1.00 13.45 283 GLY A N 1
ATOM 2234 C CA . GLY A 1 286 ? -9.800 -36.469 -11.283 1.00 13.07 283 GLY A CA 1
ATOM 2235 C C . GLY A 1 286 ? -10.480 -35.590 -10.245 1.00 14.10 283 GLY A C 1
ATOM 2236 O O . GLY A 1 286 ? -10.116 -35.539 -9.068 1.00 14.57 283 GLY A O 1
ATOM 2237 N N . PHE A 1 287 ? -11.531 -34.909 -10.699 1.00 13.13 284 PHE A N 1
ATOM 2238 C CA . PHE A 1 287 ? -12.126 -33.786 -9.967 1.00 13.46 284 PHE A CA 1
ATOM 2239 C C . PHE A 1 287 ? -13.630 -33.789 -10.220 1.00 14.01 284 PHE A C 1
ATOM 2240 O O . PHE A 1 287 ? -14.109 -34.394 -11.204 1.00 15.22 284 PHE A O 1
ATOM 2248 N N . ARG A 1 288 ? -14.341 -33.151 -9.324 1.00 13.96 285 ARG A N 1
ATOM 2249 C CA . ARG A 1 288 ? -15.748 -32.854 -9.473 1.00 15.98 285 ARG A CA 1
ATOM 2250 C C . ARG A 1 288 ? -15.923 -31.349 -9.776 1.00 13.15 285 ARG A C 1
ATOM 2251 O O . ARG A 1 288 ? -15.045 -30.535 -9.549 1.00 13.47 285 ARG A O 1
ATOM 2259 N N . PRO A 1 289 ? -17.072 -30.992 -10.312 1.00 13.82 286 PRO A N 1
ATOM 2260 C CA . PRO A 1 289 ? -17.267 -29.558 -10.584 1.00 13.14 286 PRO A CA 1
ATOM 2261 C C . PRO A 1 289 ? -17.320 -28.702 -9.312 1.00 12.82 286 PRO A C 1
ATOM 2262 O O . PRO A 1 289 ? -17.942 -29.145 -8.307 1.00 11.75 286 PRO A O 1
ATOM 2266 N N . ALA A 1 290 ? -16.766 -27.492 -9.360 1.00 12.07 287 ALA A N 1
ATOM 2267 C CA . ALA A 1 290 ? -16.724 -26.625 -8.208 1.00 13.16 287 ALA A CA 1
ATOM 2268 C C . ALA A 1 290 ? -18.065 -25.857 -8.103 1.00 13.36 287 ALA A C 1
ATOM 2269 O O . ALA A 1 290 ? -18.153 -24.659 -8.458 1.00 13.35 287 ALA A O 1
ATOM 2271 N N . LEU A 1 291 ? -19.096 -26.568 -7.654 1.00 12.48 288 LEU A N 1
ATOM 2272 C CA . LEU A 1 291 ? -20.486 -26.042 -7.651 1.00 13.40 288 LEU A CA 1
ATOM 2273 C C . LEU A 1 291 ? -21.081 -25.901 -6.250 1.00 13.44 288 LEU A C 1
ATOM 2274 O O . LEU A 1 291 ? -22.296 -25.834 -6.132 1.00 14.78 288 LEU A O 1
ATOM 2279 N N . ASP A 1 292 ? -20.240 -25.703 -5.231 1.00 13.14 289 ASP A N 1
ATOM 2280 C CA . ASP A 1 292 ? -20.755 -25.548 -3.897 1.00 14.39 289 ASP A CA 1
ATOM 2281 C C . ASP A 1 292 ? -21.698 -24.366 -3.773 1.00 13.31 289 ASP A C 1
ATOM 2282 O O . ASP A 1 292 ? -22.618 -24.412 -2.942 1.00 13.87 289 ASP A O 1
ATOM 2287 N N . HIS A 1 293 ? -21.509 -23.321 -4.553 1.00 12.81 290 HIS A N 1
ATOM 2288 C CA . HIS A 1 293 ? -22.365 -22.156 -4.501 1.00 13.65 290 HIS A CA 1
ATOM 2289 C C . HIS A 1 293 ? -23.782 -22.389 -5.024 1.00 14.00 290 HIS A C 1
ATOM 2290 O O . HIS A 1 293 ? -24.682 -21.526 -4.843 1.00 14.91 290 HIS A O 1
ATOM 2297 N N . LEU A 1 294 ? -24.015 -23.538 -5.668 1.00 13.74 291 LEU A N 1
ATOM 2298 C CA . LEU A 1 294 ? -25.348 -23.959 -6.139 1.00 14.60 291 LEU A CA 1
ATOM 2299 C C . LEU A 1 294 ? -26.001 -25.017 -5.296 1.00 16.56 291 LEU A C 1
ATOM 2300 O O . LEU A 1 294 ? -27.114 -25.506 -5.628 1.00 17.35 291 LEU A O 1
ATOM 2305 N N . ARG A 1 295 ? -25.370 -25.376 -4.213 1.00 19.10 292 ARG A N 1
ATOM 2306 C CA . ARG A 1 295 ? -25.956 -26.463 -3.420 1.00 23.30 292 ARG A CA 1
ATOM 2307 C C . ARG A 1 295 ? -27.234 -26.081 -2.715 1.00 21.11 292 ARG A C 1
ATOM 2308 O O . ARG A 1 295 ? -28.108 -26.906 -2.569 1.00 21.40 292 ARG A O 1
ATOM 2316 N N . GLU A 1 296 ? -27.409 -24.832 -2.365 1.00 19.33 293 GLU A N 1
ATOM 2317 C CA . GLU A 1 296 ? -28.598 -24.463 -1.669 1.00 20.63 293 GLU A CA 1
ATOM 2318 C C . GLU A 1 296 ? -29.775 -24.493 -2.579 1.00 17.71 293 GLU A C 1
ATOM 2319 O O . GLU A 1 296 ? -30.886 -24.734 -2.141 1.00 16.38 293 GLU A O 1
ATOM 2325 N N . LEU A 1 297 ? -29.530 -24.290 -3.859 1.00 17.55 294 LEU A N 1
ATOM 2326 C CA . LEU A 1 297 ? -30.616 -24.416 -4.823 1.00 18.60 294 LEU A CA 1
ATOM 2327 C C . LEU A 1 297 ? -31.078 -25.815 -4.965 1.00 17.48 294 LEU A C 1
ATOM 2328 O O . LEU A 1 297 ? -32.191 -26.065 -5.413 1.00 19.64 294 LEU A O 1
ATOM 2333 N N . GLY A 1 298 ? -30.258 -26.788 -4.604 1.00 17.05 295 GLY A N 1
ATOM 2334 C CA . GLY A 1 298 ? -30.653 -28.158 -4.654 1.00 16.81 295 GLY A CA 1
ATOM 2335 C C . GLY A 1 298 ? -30.420 -28.903 -5.963 1.00 18.91 295 GLY A C 1
ATOM 2336 O O . GLY A 1 298 ? -30.841 -30.027 -6.108 1.00 18.15 295 GLY A O 1
ATOM 2337 N N . VAL A 1 299 ? -29.778 -28.240 -6.928 1.00 19.23 296 VAL A N 1
ATOM 2338 C CA . VAL A 1 299 ? -29.567 -28.781 -8.278 1.00 19.08 296 VAL A CA 1
ATOM 2339 C C . VAL A 1 299 ? -28.347 -29.686 -8.426 1.00 19.02 296 VAL A C 1
ATOM 2340 O O . VAL A 1 299 ? -28.194 -30.284 -9.439 1.00 19.25 296 VAL A O 1
ATOM 2344 N N . VAL A 1 300 ? -27.512 -29.819 -7.405 1.00 18.71 297 VAL A N 1
ATOM 2345 C CA . VAL A 1 300 ? -26.278 -30.576 -7.544 1.00 18.40 297 VAL A CA 1
ATOM 2346 C C . VAL A 1 300 ? -26.578 -32.005 -7.188 1.00 20.35 297 VAL A C 1
ATOM 2347 O O . VAL A 1 300 ? -27.039 -32.270 -6.100 1.00 20.33 297 VAL A O 1
ATOM 2351 N N . GLU A 1 301 ? -26.341 -32.908 -8.122 1.00 20.02 298 GLU A N 1
ATOM 2352 C CA . GLU A 1 301 ? -26.701 -34.304 -7.938 1.00 24.08 298 GLU A CA 1
ATOM 2353 C C . GLU A 1 301 ? -25.590 -35.040 -7.173 1.00 23.25 298 GLU A C 1
ATOM 2354 O O . GLU A 1 301 ? -24.547 -34.486 -6.826 1.00 19.57 298 GLU A O 1
ATOM 2360 N N . ALA A 1 302 ? -25.816 -36.328 -6.916 1.00 26.17 299 ALA A N 1
ATOM 2361 C CA . ALA A 1 302 ? -24.933 -37.150 -6.058 1.00 28.31 299 ALA A CA 1
ATOM 2362 C C . ALA A 1 302 ? -23.547 -37.299 -6.729 1.00 27.13 299 ALA A C 1
ATOM 2363 O O . ALA A 1 302 ? -22.504 -37.348 -6.086 1.00 30.02 299 ALA A O 1
ATOM 2365 N N . ASP A 1 303 ? -23.604 -37.343 -8.049 1.00 30.27 300 ASP A N 1
ATOM 2366 C CA . ASP A 1 303 ? -22.547 -36.987 -9.011 1.00 34.63 300 ASP A CA 1
ATOM 2367 C C . ASP A 1 303 ? -21.605 -35.813 -8.803 1.00 27.60 300 ASP A C 1
ATOM 2368 O O . ASP A 1 303 ? -20.482 -35.733 -9.364 1.00 26.17 300 ASP A O 1
ATOM 2373 N N . GLY A 1 304 ? -22.165 -34.803 -8.206 1.00 22.79 301 GLY A N 1
ATOM 2374 C CA . GLY A 1 304 ? -21.557 -33.500 -8.170 1.00 20.95 301 GLY A CA 1
ATOM 2375 C C . GLY A 1 304 ? -21.899 -32.697 -9.426 1.00 19.36 301 GLY A C 1
ATOM 2376 O O . GLY A 1 304 ? -21.498 -31.559 -9.502 1.00 18.28 301 GLY A O 1
ATOM 2377 N N . LYS A 1 305 ? -22.579 -33.271 -10.413 1.00 17.66 302 LYS A N 1
ATOM 2378 C CA . LYS A 1 305 ? -22.917 -32.561 -11.629 1.00 17.97 302 LYS A CA 1
ATOM 2379 C C . LYS A 1 305 ? -24.357 -32.045 -11.529 1.00 17.53 302 LYS A C 1
ATOM 2380 O O . LYS A 1 305 ? -25.017 -32.168 -10.505 1.00 17.91 302 LYS A O 1
ATOM 2386 N N . VAL A 1 306 ? -24.865 -31.462 -12.594 1.00 16.00 303 VAL A N 1
ATOM 2387 C CA . VAL A 1 306 ? -26.193 -30.784 -12.570 1.00 16.39 303 VAL A CA 1
ATOM 2388 C C . VAL A 1 306 ? -26.825 -31.126 -13.910 1.00 18.97 303 VAL A C 1
ATOM 2389 O O . VAL A 1 306 ? -26.080 -31.183 -14.917 1.00 18.51 303 VAL A O 1
ATOM 2393 N N . GLN A 1 307 ? -28.153 -31.325 -13.967 1.00 17.93 304 GLN A N 1
ATOM 2394 C CA . GLN A 1 307 ? -28.809 -31.634 -15.241 1.00 20.46 304 GLN A CA 1
ATOM 2395 C C . GLN A 1 307 ? -28.801 -30.387 -16.142 1.00 16.94 304 GLN A C 1
ATOM 2396 O O . GLN A 1 307 ? -29.225 -29.311 -15.746 1.00 17.42 304 GLN A O 1
ATOM 2402 N N . VAL A 1 308 ? -28.273 -30.543 -17.336 1.00 15.82 305 VAL A N 1
ATOM 2403 C CA . VAL A 1 308 ? -28.110 -29.429 -18.256 1.00 15.47 305 VAL A CA 1
ATOM 2404 C C . VAL A 1 308 ? -28.536 -29.838 -19.640 1.00 17.56 305 VAL A C 1
ATOM 2405 O O . VAL A 1 308 ? -28.555 -31.015 -19.933 1.00 16.78 305 VAL A O 1
ATOM 2409 N N . GLU A 1 309 ? -28.867 -28.872 -20.483 1.00 17.48 306 GLU A N 1
ATOM 2410 C CA . GLU A 1 309 ? -29.015 -29.088 -21.924 1.00 21.72 306 GLU A CA 1
ATOM 2411 C C . GLU A 1 309 ? -27.990 -28.195 -22.496 1.00 20.99 306 GLU A C 1
ATOM 2412 O O . GLU A 1 309 ? -28.134 -26.982 -22.434 1.00 19.03 306 GLU A O 1
ATOM 2418 N N . ASP A 1 310 ? -26.928 -28.805 -23.001 1.00 19.30 307 ASP A N 1
ATOM 2419 C CA . ASP A 1 310 ? -25.705 -28.143 -23.427 1.00 22.18 307 ASP A CA 1
ATOM 2420 C C . ASP A 1 310 ? -25.100 -27.434 -22.156 1.00 20.60 307 ASP A C 1
ATOM 2421 O O . ASP A 1 310 ? -24.573 -28.098 -21.260 1.00 17.97 307 ASP A O 1
ATOM 2426 N N . THR A 1 311 ? -25.201 -26.098 -22.063 1.00 15.73 308 THR A N 1
ATOM 2427 C CA . THR A 1 311 ? -24.753 -25.416 -20.805 1.00 13.44 308 THR A CA 1
ATOM 2428 C C . THR A 1 311 ? -25.920 -24.851 -19.977 1.00 14.10 308 THR A C 1
ATOM 2429 O O . THR A 1 311 ? -25.693 -24.322 -18.893 1.00 12.49 308 THR A O 1
ATOM 2433 N N . ARG A 1 312 ? -27.152 -25.057 -20.388 1.00 13.35 309 ARG A N 1
ATOM 2434 C CA . ARG A 1 312 ? -28.324 -24.474 -19.678 1.00 15.64 309 ARG A CA 1
ATOM 2435 C C . ARG A 1 312 ? -28.826 -25.412 -18.603 1.00 14.59 309 ARG A C 1
ATOM 2436 O O . ARG A 1 312 ? -29.097 -26.606 -18.853 1.00 15.16 309 ARG A O 1
ATOM 2444 N N . VAL A 1 313 ? -28.894 -24.916 -17.381 1.00 15.28 310 VAL A N 1
ATOM 2445 C CA . VAL A 1 313 ? -29.366 -25.710 -16.275 1.00 14.51 310 VAL A CA 1
ATOM 2446 C C . VAL A 1 313 ? -30.877 -25.954 -16.470 1.00 17.29 310 VAL A C 1
ATOM 2447 O O . VAL A 1 313 ? -31.617 -25.022 -16.722 1.00 15.37 310 VAL A O 1
ATOM 2451 N N . VAL A 1 314 ? -31.280 -27.201 -16.361 1.00 18.30 311 VAL A N 1
ATOM 2452 C CA . VAL A 1 314 ? -32.644 -27.628 -16.650 1.00 19.34 311 VAL A CA 1
ATOM 2453 C C . VAL A 1 314 ? -33.606 -27.181 -15.588 1.00 20.28 311 VAL A C 1
ATOM 2454 O O . VAL A 1 314 ? -34.680 -26.720 -15.921 1.00 21.05 311 VAL A O 1
ATOM 2458 N N . LYS A 1 315 ? -33.275 -27.353 -14.305 1.00 19.57 312 LYS A N 1
ATOM 2459 C CA . LYS A 1 315 ? -34.289 -27.193 -13.253 1.00 24.17 312 LYS A CA 1
ATOM 2460 C C . LYS A 1 315 ? -34.542 -25.725 -12.838 1.00 23.93 312 LYS A C 1
ATOM 2461 O O . LYS A 1 315 ? -35.413 -25.508 -12.010 1.00 26.42 312 LYS A O 1
ATOM 2463 N N . GLN A 1 316 ? -33.692 -24.862 -13.245 1.00 23.33 313 GLN A N 1
ATOM 2464 C CA A GLN A 1 316 ? -33.706 -23.415 -12.925 0.50 21.79 313 GLN A CA 1
ATOM 2465 C CA B GLN A 1 316 ? -33.817 -23.448 -12.766 0.50 21.79 313 GLN A CA 1
ATOM 2466 C C . GLN A 1 316 ? -33.497 -22.297 -13.947 1.00 21.09 313 GLN A C 1
ATOM 2467 O O . GLN A 1 316 ? -32.811 -22.463 -14.999 1.00 21.92 313 GLN A O 1
ATOM 2478 N N . PRO A 1 317 ? -34.235 -21.224 -13.770 1.00 19.15 314 PRO A N 1
ATOM 2479 C CA . PRO A 1 317 ? -34.214 -20.235 -14.824 1.00 18.77 314 PRO A CA 1
ATOM 2480 C C . PRO A 1 317 ? -32.958 -19.368 -14.955 1.00 17.50 314 PRO A C 1
ATOM 2481 O O . PRO A 1 317 ? -32.382 -18.928 -13.981 1.00 16.91 314 PRO A O 1
ATOM 2485 N N . ASN A 1 318 ? -32.518 -19.154 -16.194 1.00 15.32 315 ASN A N 1
ATOM 2486 C CA . ASN A 1 318 ? -31.416 -18.244 -16.483 1.00 15.59 315 ASN A CA 1
ATOM 2487 C C . ASN A 1 318 ? -30.135 -18.506 -15.731 1.00 14.66 315 ASN A C 1
ATOM 2488 O O . ASN A 1 318 ? -29.460 -17.572 -15.254 1.00 13.09 315 ASN A O 1
ATOM 2493 N N . LEU A 1 319 ? -29.811 -19.812 -15.663 1.00 13.15 316 LEU A N 1
ATOM 2494 C CA . LEU A 1 319 ? -28.513 -20.260 -15.109 1.00 13.11 316 LEU A CA 1
ATOM 2495 C C . LEU A 1 319 ? -27.835 -21.135 -16.154 1.00 12.69 316 LEU A C 1
ATOM 2496 O O . LEU A 1 319 ? -28.460 -22.040 -16.735 1.00 13.86 316 LEU A O 1
ATOM 2501 N N . TRP A 1 320 ? -26.562 -20.854 -16.382 1.00 12.12 317 TRP A N 1
ATOM 2502 C CA . TRP A 1 320 ? -25.705 -21.636 -17.271 1.00 11.54 317 TRP A CA 1
ATOM 2503 C C . TRP A 1 320 ? -24.441 -22.049 -16.565 1.00 12.32 317 TRP A C 1
ATOM 2504 O O . TRP A 1 320 ? -23.962 -21.391 -15.671 1.00 11.33 317 TRP A O 1
ATOM 2515 N N . LEU A 1 321 ? -23.913 -23.181 -17.006 1.00 11.10 318 LEU A N 1
ATOM 2516 C CA . LEU A 1 321 ? -22.649 -23.749 -16.530 1.00 12.62 318 LEU A CA 1
ATOM 2517 C C . LEU A 1 321 ? -21.683 -23.952 -17.701 1.00 12.63 318 LEU A C 1
ATOM 2518 O O . LEU A 1 321 ? -22.032 -24.650 -18.652 1.00 13.87 318 LEU A O 1
ATOM 2523 N N . VAL A 1 322 ? -20.504 -23.307 -17.654 1.00 10.73 319 VAL A N 1
ATOM 2524 C CA . VAL A 1 322 ? -19.580 -23.272 -18.787 1.00 10.92 319 VAL A CA 1
ATOM 2525 C C . VAL A 1 322 ? -18.210 -23.812 -18.389 1.00 10.52 319 VAL A C 1
ATOM 2526 O O . VAL A 1 322 ? -17.572 -23.350 -17.416 1.00 10.00 319 VAL A O 1
ATOM 2530 N N . GLY A 1 323 ? -17.738 -24.812 -19.160 1.00 9.53 320 GLY A N 1
ATOM 2531 C CA . GLY A 1 323 ? -16.322 -25.189 -19.121 1.00 9.84 320 GLY A CA 1
ATOM 2532 C C . GLY A 1 323 ? -15.910 -26.346 -18.195 1.00 10.78 320 GLY A C 1
ATOM 2533 O O . GLY A 1 323 ? -14.726 -26.623 -18.059 1.00 11.48 320 GLY A O 1
ATOM 2534 N N . TYR A 1 324 ? -16.889 -27.025 -17.584 1.00 10.99 321 TYR A N 1
ATOM 2535 C CA . TYR A 1 324 ? -16.641 -27.988 -16.520 1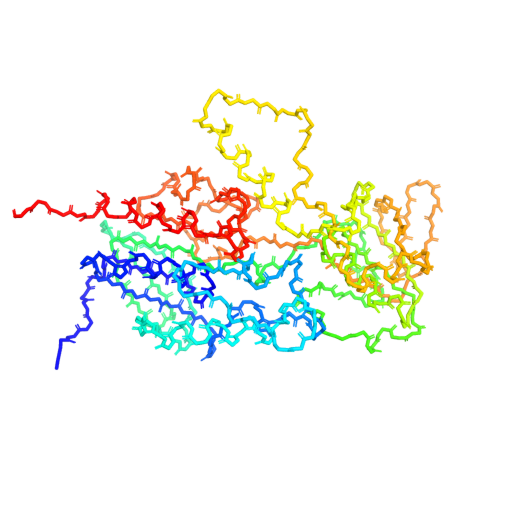.00 11.18 321 TYR A CA 1
ATOM 2536 C C . TYR A 1 324 ? -16.103 -29.311 -17.020 1.00 13.09 321 TYR A C 1
ATOM 2537 O O . TYR A 1 324 ? -15.353 -29.984 -16.288 1.00 12.93 321 TYR A O 1
ATOM 2546 N N . GLY A 1 325 ? -16.494 -29.699 -18.253 1.00 12.06 322 GLY A N 1
ATOM 2547 C CA . GLY A 1 325 ? -16.152 -31.069 -18.735 1.00 13.34 322 GLY A CA 1
ATOM 2548 C C . GLY A 1 325 ? -17.015 -31.421 -19.902 1.00 13.00 322 GLY A C 1
ATOM 2549 O O . GLY A 1 325 ? -17.776 -30.615 -20.365 1.00 11.81 322 GLY A O 1
ATOM 2550 N N . ASP A 1 326 ? -16.903 -32.648 -20.393 1.00 12.72 323 ASP A N 1
ATOM 2551 C CA . ASP A 1 326 ? -17.683 -33.010 -21.557 1.00 13.83 323 ASP A CA 1
ATOM 2552 C C . ASP A 1 326 ? -19.142 -32.897 -21.254 1.00 13.59 323 ASP A C 1
ATOM 2553 O O . ASP A 1 326 ? -19.960 -32.697 -22.173 1.00 12.98 323 ASP A O 1
ATOM 2558 N N . TRP A 1 327 ? -19.512 -33.079 -19.995 1.00 12.68 324 TRP A N 1
ATOM 2559 C CA . TRP A 1 327 ? -20.909 -33.037 -19.611 1.00 13.59 324 TRP A CA 1
ATOM 2560 C C . TRP A 1 327 ? -21.538 -31.629 -19.812 1.00 13.51 324 TRP A C 1
ATOM 2561 O O . TRP A 1 327 ? -22.787 -31.473 -19.863 1.00 15.06 324 TRP A O 1
ATOM 2572 N N . THR A 1 328 ? -20.700 -30.609 -19.918 1.00 13.05 325 THR A N 1
ATOM 2573 C CA . THR A 1 328 ? -21.195 -29.266 -20.274 1.00 11.43 325 THR A CA 1
ATOM 2574 C C . THR A 1 328 ? -20.821 -28.919 -21.729 1.00 12.33 325 THR A C 1
ATOM 2575 O O . THR A 1 328 ? -20.792 -27.760 -22.140 1.00 12.83 325 THR A O 1
ATOM 2579 N N . GLY A 1 329 ? -20.534 -29.922 -22.536 1.00 12.22 326 GLY A N 1
ATOM 2580 C CA . GLY A 1 329 ? -20.133 -29.696 -23.941 1.00 14.14 326 GLY A CA 1
ATOM 2581 C C . GLY A 1 329 ? -18.810 -30.351 -24.193 1.00 13.80 326 GLY A C 1
ATOM 2582 O O . GLY A 1 329 ? -17.836 -30.167 -23.469 1.00 13.58 326 GLY A O 1
ATOM 2583 N N . MET A 1 330 ? -18.768 -31.206 -25.242 1.00 14.31 327 MET A N 1
ATOM 2584 C CA . MET A 1 330 ? -17.528 -31.918 -25.528 1.00 14.79 327 MET A CA 1
ATOM 2585 C C . MET A 1 330 ? -16.373 -30.974 -25.655 1.00 13.22 327 MET A C 1
ATOM 2586 O O . MET A 1 330 ? -16.468 -29.931 -26.324 1.00 14.02 327 MET A O 1
ATOM 2591 N N . ALA A 1 331 ? -15.255 -31.301 -25.000 1.00 13.03 328 ALA A N 1
ATOM 2592 C CA . ALA A 1 331 ? -14.045 -30.470 -24.995 1.00 13.02 328 ALA A CA 1
ATOM 2593 C C . ALA A 1 331 ? -14.169 -29.087 -24.287 1.00 11.93 328 ALA A C 1
ATOM 2594 O O . ALA A 1 331 ? -13.240 -28.288 -24.392 1.00 13.13 328 ALA A O 1
ATOM 2596 N N . SER A 1 332 ? -15.259 -28.854 -23.558 1.00 11.83 329 SER A N 1
ATOM 2597 C CA . SER A 1 332 ? -15.483 -27.541 -22.951 1.00 11.52 329 SER A CA 1
ATOM 2598 C C . SER A 1 332 ? -14.410 -27.256 -21.847 1.00 13.14 329 SER A C 1
ATOM 2599 O O . SER A 1 332 ? -14.120 -26.083 -21.543 1.00 13.86 329 SER A O 1
ATOM 2602 N N . ALA A 1 333 ? -13.853 -28.336 -21.259 1.00 12.12 330 ALA A N 1
ATOM 2603 C CA . ALA A 1 333 ? -12.777 -28.189 -20.236 1.00 12.45 330 ALA A CA 1
ATOM 2604 C C . ALA A 1 333 ? -11.379 -28.226 -20.861 1.00 13.74 330 ALA A C 1
ATOM 2605 O O . ALA A 1 333 ? -10.467 -28.917 -20.406 1.00 14.52 330 ALA A O 1
ATOM 2607 N N . THR A 1 334 ? -11.211 -27.489 -21.972 1.00 13.12 331 THR A N 1
ATOM 2608 C CA . THR A 1 334 ? -9.896 -27.267 -22.574 1.00 13.13 331 THR A CA 1
ATOM 2609 C C . THR A 1 334 ? -9.866 -25.811 -23.086 1.00 13.39 331 THR A C 1
ATOM 2610 O O . THR A 1 334 ? -10.924 -25.238 -23.311 1.00 12.93 331 THR A O 1
ATOM 2614 N N . LEU A 1 335 ? -8.662 -25.252 -23.297 1.00 12.89 332 LEU A N 1
ATOM 2615 C CA . LEU A 1 335 ? -8.509 -23.922 -23.841 1.00 12.82 332 LEU A CA 1
ATOM 2616 C C . LEU A 1 335 ? -9.118 -23.841 -25.196 1.00 13.56 332 LEU A C 1
ATOM 2617 O O . LEU A 1 335 ? -9.984 -23.016 -25.438 1.00 12.47 332 LEU A O 1
ATOM 2622 N N . ILE A 1 336 ? -8.799 -24.790 -26.064 1.00 13.67 333 ILE A N 1
ATOM 2623 C CA . ILE A 1 336 ? -9.353 -24.673 -27.429 1.00 14.75 333 ILE A CA 1
ATOM 2624 C C . ILE A 1 336 ? -10.854 -24.889 -27.484 1.00 14.42 333 ILE A C 1
ATOM 2625 O O . ILE A 1 336 ? -11.573 -24.259 -28.261 1.00 13.67 333 ILE A O 1
ATOM 2630 N N . GLY A 1 337 ? -11.345 -25.769 -26.616 1.00 14.03 334 GLY A N 1
ATOM 2631 C CA . GLY A 1 337 ? -12.717 -26.240 -26.765 1.00 14.31 334 GLY A CA 1
ATOM 2632 C C . GLY A 1 337 ? -13.761 -25.443 -26.015 1.00 14.29 334 GLY A C 1
ATOM 2633 O O . GLY A 1 337 ? -14.923 -25.639 -26.282 1.00 12.26 334 GLY A O 1
ATOM 2634 N N . VAL A 1 338 ? -13.344 -24.571 -25.089 1.00 13.22 335 VAL A N 1
ATOM 2635 C CA . VAL A 1 338 ? -14.348 -23.849 -24.283 1.00 12.58 335 VAL A CA 1
ATOM 2636 C C . VAL A 1 338 ? -15.115 -22.814 -25.128 1.00 11.73 335 VAL A C 1
ATOM 2637 O O . VAL A 1 338 ? -16.299 -22.550 -24.917 1.00 12.38 335 VAL A O 1
ATOM 2641 N N . THR A 1 339 ? -14.435 -22.307 -26.143 1.00 12.06 336 THR A N 1
ATOM 2642 C CA . THR A 1 339 ? -14.948 -21.231 -26.962 1.00 13.32 336 THR A CA 1
ATOM 2643 C C . THR A 1 339 ? -16.322 -21.567 -27.532 1.00 13.61 336 THR A C 1
ATOM 2644 O O . THR A 1 339 ? -17.216 -20.711 -27.481 1.00 14.13 336 THR A O 1
ATOM 2648 N N . ARG A 1 340 ? -16.511 -22.787 -28.036 1.00 14.07 337 ARG A N 1
ATOM 2649 C CA . ARG A 1 340 ? -17.764 -23.128 -28.736 1.00 16.83 337 ARG A CA 1
ATOM 2650 C C . ARG A 1 340 ? -18.949 -22.889 -27.800 1.00 15.99 337 ARG A C 1
ATOM 2651 O O . ARG A 1 340 ? -19.948 -22.359 -28.206 1.00 13.34 337 ARG A O 1
ATOM 2659 N N . THR A 1 341 ? -18.838 -23.304 -26.525 1.00 14.46 338 THR A N 1
ATOM 2660 C CA . THR A 1 341 ? -19.963 -23.229 -25.596 1.00 14.30 338 THR A CA 1
ATOM 2661 C C . THR A 1 341 ? -20.031 -21.891 -24.908 1.00 13.55 338 THR A C 1
ATOM 2662 O O 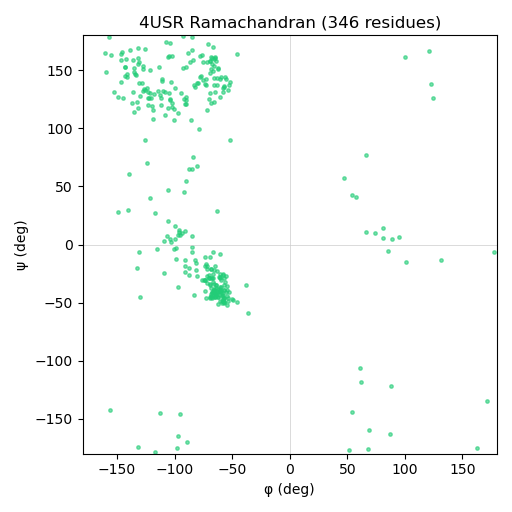. THR A 1 341 ? -21.124 -21.451 -24.541 1.00 14.03 338 THR A O 1
ATOM 2666 N N . ALA A 1 342 ? -18.919 -21.212 -24.766 1.00 13.09 339 ALA A N 1
ATOM 2667 C CA . ALA A 1 342 ? -18.927 -19.824 -24.265 1.00 13.20 339 ALA A CA 1
ATOM 2668 C C . ALA A 1 342 ? -19.714 -18.940 -25.259 1.00 13.58 339 ALA A C 1
ATOM 2669 O O . ALA A 1 342 ? -20.594 -18.148 -24.864 1.00 13.21 339 ALA A O 1
ATOM 2671 N N . ARG A 1 343 ? -19.424 -19.135 -26.554 1.00 12.31 340 ARG A N 1
ATOM 2672 C CA . ARG A 1 343 ? -20.151 -18.422 -27.628 1.00 13.86 340 ARG A CA 1
ATOM 2673 C C . ARG A 1 343 ? -21.623 -18.694 -27.604 1.00 13.81 340 ARG A C 1
ATOM 2674 O O . ARG A 1 343 ? -22.428 -17.741 -27.625 1.00 13.95 340 ARG A O 1
ATOM 2682 N N . SER A 1 344 ? -22.025 -19.953 -27.558 1.00 13.79 341 SER A N 1
ATOM 2683 C CA . SER A 1 344 ? -23.462 -20.291 -27.609 1.00 15.02 341 SER A CA 1
ATOM 2684 C C . SER A 1 344 ? -24.146 -19.906 -26.312 1.00 13.31 341 SER A C 1
ATOM 2685 O O . SER A 1 344 ? -25.308 -19.509 -26.329 1.00 13.08 341 SER A O 1
ATOM 2688 N N . THR A 1 345 ? -23.448 -20.000 -25.192 1.00 11.82 342 THR A N 1
ATOM 2689 C CA . THR A 1 345 ? -23.986 -19.480 -23.974 1.00 11.90 342 THR A CA 1
ATOM 2690 C C . THR A 1 345 ? -24.357 -18.007 -23.987 1.00 11.84 342 THR A C 1
ATOM 2691 O O . THR A 1 345 ? -25.532 -17.648 -23.676 1.00 12.76 342 THR A O 1
ATOM 2695 N N . ALA A 1 346 ? -23.433 -17.184 -24.424 1.00 12.40 343 ALA A N 1
ATOM 2696 C CA . ALA A 1 346 ? -23.700 -15.779 -24.580 1.00 13.82 343 ALA A CA 1
ATOM 2697 C C . ALA A 1 346 ? -24.924 -15.553 -25.482 1.00 13.88 343 ALA A C 1
ATOM 2698 O O . ALA A 1 346 ? -25.812 -14.697 -25.125 1.00 12.10 343 ALA A O 1
ATOM 2700 N N . ASP A 1 347 ? -25.044 -16.331 -26.576 1.00 14.06 344 ASP A N 1
ATOM 2701 C CA . ASP A 1 347 ? -26.252 -16.144 -27.427 1.00 14.46 344 ASP A CA 1
ATOM 2702 C C . ASP A 1 347 ? -27.536 -16.505 -26.742 1.00 13.50 344 ASP A C 1
ATOM 2703 O O . ASP A 1 347 ? -28.558 -15.774 -26.863 1.00 14.20 344 ASP A O 1
ATOM 2708 N N . GLN A 1 348 ? -27.522 -17.587 -25.955 1.00 13.44 345 GLN A N 1
ATOM 2709 C CA . GLN A 1 348 ? -28.676 -17.952 -25.173 1.00 13.84 345 GLN A CA 1
ATOM 2710 C C . GLN A 1 348 ? -29.054 -16.946 -24.109 1.00 13.51 345 GLN A C 1
ATOM 2711 O O . GLN A 1 348 ? -30.268 -16.699 -23.899 1.00 13.16 345 GLN A O 1
ATOM 2717 N N . VAL A 1 349 ? -28.067 -16.334 -23.466 1.00 13.19 346 VAL A N 1
ATOM 2718 C CA . VAL A 1 349 ? -28.322 -15.268 -22.495 1.00 13.22 346 VAL A CA 1
ATOM 2719 C C . VAL A 1 349 ? -28.957 -14.056 -23.166 1.00 13.87 346 VAL A C 1
ATOM 2720 O O . VAL A 1 349 ? -29.929 -13.493 -22.670 1.00 14.59 346 VAL A O 1
ATOM 2724 N N . VAL A 1 350 ? -28.452 -13.697 -24.324 1.00 13.55 347 VAL A N 1
ATOM 2725 C CA . VAL A 1 350 ? -29.104 -12.662 -25.120 1.00 14.43 347 VAL A CA 1
ATOM 2726 C C . VAL A 1 350 ? -30.558 -12.988 -25.437 1.00 13.42 347 VAL A C 1
ATOM 2727 O O . VAL A 1 350 ? -31.489 -12.121 -25.297 1.00 15.59 347 VAL A O 1
ATOM 2731 N N . GLN A 1 351 ? -30.800 -14.193 -25.934 1.00 13.61 348 GLN A N 1
ATOM 2732 C CA . GLN A 1 351 ? -32.141 -14.588 -26.259 1.00 13.83 348 GLN A CA 1
ATOM 2733 C C . GLN A 1 351 ? -33.028 -14.481 -25.037 1.00 16.56 348 GLN A C 1
ATOM 2734 O O . GLN A 1 351 ? -34.199 -14.133 -25.182 1.00 15.27 348 GLN A O 1
ATOM 2740 N N . ALA A 1 352 ? -32.535 -14.840 -23.859 1.00 13.72 349 ALA A N 1
ATOM 2741 C CA . ALA A 1 352 ? -33.386 -14.762 -22.659 1.00 15.93 349 ALA A CA 1
ATOM 2742 C C . ALA A 1 352 ? -33.626 -13.342 -22.185 1.00 16.49 349 ALA A C 1
ATOM 2743 O O . ALA A 1 352 ? -34.645 -13.121 -21.554 1.00 16.99 349 ALA A O 1
ATOM 2745 N N . LEU A 1 353 ? -32.686 -12.436 -22.406 1.00 15.73 350 LEU A N 1
ATOM 2746 C CA . LEU A 1 353 ? -32.734 -11.175 -21.761 1.00 17.18 350 LEU A CA 1
ATOM 2747 C C . LEU A 1 353 ? -33.068 -9.988 -22.671 1.00 19.22 350 LEU A C 1
ATOM 2748 O O . LEU A 1 353 ? -33.417 -8.925 -22.149 1.00 18.80 350 LEU A O 1
ATOM 2753 N N . THR A 1 354 ? -32.816 -10.076 -23.961 1.00 18.54 351 THR A N 1
ATOM 2754 C CA . THR A 1 354 ? -32.907 -8.820 -24.755 1.00 20.22 351 THR A CA 1
ATOM 2755 C C . THR A 1 354 ? -34.363 -8.402 -24.802 1.00 17.91 351 THR A C 1
ATOM 2756 O O . THR A 1 354 ? -35.232 -9.223 -24.834 1.00 19.64 351 THR A O 1
ATOM 2760 N N . ALA A 1 355 ? -34.609 -7.107 -24.921 1.00 22.65 352 ALA A N 1
ATOM 2761 C CA . ALA A 1 355 ? -36.007 -6.659 -24.845 1.00 25.60 352 ALA A CA 1
ATOM 2762 C C . ALA A 1 355 ? -36.328 -5.929 -26.141 1.00 26.10 352 ALA A C 1
ATOM 2763 O O . ALA A 1 355 ? -35.427 -5.298 -26.712 1.00 24.45 352 ALA A O 1
ATOM 2765 N N . THR A 1 356 ? -37.583 -5.966 -26.585 1.00 29.48 353 THR A N 1
ATOM 2766 C CA . THR A 1 356 ? -37.946 -5.160 -27.776 1.00 34.18 353 THR A CA 1
ATOM 2767 C C . THR A 1 356 ? -37.854 -3.647 -27.447 1.00 36.39 353 THR A C 1
ATOM 2768 O O . THR A 1 356 ? -38.099 -3.266 -26.310 1.00 35.88 353 THR A O 1
ATOM 2772 N N . PRO A 1 357 ? -37.521 -2.794 -28.438 1.00 40.32 354 PRO A N 1
ATOM 2773 C CA . PRO A 1 357 ? -37.386 -1.313 -28.215 1.00 46.61 354 PRO A CA 1
ATOM 2774 C C . PRO A 1 357 ? -38.547 -0.592 -27.474 1.00 45.93 354 PRO A C 1
ATOM 2775 O O . PRO A 1 357 ? -39.679 -1.098 -27.484 1.00 44.89 354 PRO A O 1
#

Foldseek 3Di:
DDDDDQAFAEEEEAQALLSLLLLVQLVVDPGGYAYAHQDAAFQALLVQAADFDFAFDAQQLFAGPDDTQDGDPDDFHHGSVSRRVVSRVSCVVVVGHYDPNFHWQAWDCDPNWIWTDGPPDIHTHNAYEYERAWLVFDDDDDFADPVLADAAEAESSNHHALVVCAAWEEEEEEDFASSLLVLLRNVVGYHYAYEYQDQAAADDQVDTCVVLVVLQVVQVVLVPDVNDDVPPPSCNRHYRCGPSSVVCVVVVRRGHDYDARHAHHFGTHHPVGDDDGGNYYYYHPGGAGPPSNCVVVPQQDPRSHGDADLQHGDPGPNYGYFQHACNNPRPRVGSNGRNVSSNVSSVVSCVVDPDDD

Solvent-accessible surface area: 16900 Å² total; per-residue (Å²): 120,135,89,99,55,122,72,4,23,0,0,0,7,7,1,14,28,13,0,0,0,0,0,57,12,0,118,167,36,117,19,36,31,7,0,2,10,105,26,124,19,36,0,9,50,53,53,40,12,20,92,66,24,91,15,60,3,47,7,76,87,5,14,6,12,43,48,76,10,52,88,43,150,63,128,48,33,0,39,45,96,52,0,26,54,2,0,98,99,0,18,82,145,25,139,18,51,40,60,54,96,8,56,23,88,17,2,45,123,87,127,130,41,4,76,0,36,11,52,140,85,79,32,49,0,83,0,1,0,2,6,40,30,38,69,55,61,48,62,50,33,131,43,63,12,77,148,88,16,144,25,48,59,47,5,9,3,94,2,78,53,31,72,88,17,53,75,77,75,1,0,0,7,13,27,26,22,51,0,0,20,0,1,3,33,0,14,75,55,16,105,33,43,2,1,5,132,119,92,37,50,76,5,82,70,151,51,25,3,93,41,16,57,113,75,4,19,50,66,59,114,26,110,124,81,78,72,82,64,92,157,122,80,14,27,59,50,22,2,4,16,12,88,62,0,33,116,0,118,93,129,48,17,20,108,22,55,76,38,8,36,100,4,14,87,70,0,1,40,9,99,100,64,86,126,50,73,10,66,0,0,0,0,11,28,29,73,82,6,12,2,73,9,1,150,141,41,61,15,38,83,106,72,10,75,8,110,32,122,97,3,74,2,73,76,22,51,34,2,1,1,1,11,7,13,68,55,0,10,14,11,1,54,40,10,43,2,0,18,64,2,0,103,49,0,2,80,68,0,44,152,44,7,94,83,128,182

Secondary structure (DSSP, 8-state):
-PPPPSEEEEEEE--SHHHHHHHHHHHTSS--EEEE-SSSSS-GGGGGS-TT-B-SS-GGGS--SSSPPPPPSSSSSPBHHHHHHHHHHHHHHHT--EE-S----EEEEETTEEEEEETTEEEEEEEEEE---STTSB-----BTGGG--SEEEEGGG---SGGGTTSEEEEE--HHHHHHHHHHHHTTSEEEEE-SS---B--TT--THHHHHHHHHHHHHTTSS----SS---TTPBP--HHHHHHHHTT----BPPPSEE-SSEEE-TTS-EEE-SEEEE---B----GGGTTTT---TTS---EETTEESSSTTEEE-SSSGGGSTTTTSHHHHHHHHHHHHHHHHHHH----

CATH classification: 3.50.50.60